Protein AF-A0A3M1MZ09-F1 (afdb_monomer)

Structure (mmCIF, N/CA/C/O backbone):
data_AF-A0A3M1MZ09-F1
#
_entry.id   AF-A0A3M1MZ09-F1
#
loop_
_atom_site.group_PDB
_atom_site.id
_atom_site.type_symbol
_atom_site.label_atom_id
_atom_site.label_alt_id
_atom_site.label_comp_id
_atom_site.label_asym_id
_atom_site.label_entity_id
_atom_site.label_seq_id
_atom_site.pdbx_PDB_ins_code
_atom_site.Cartn_x
_atom_site.Cartn_y
_atom_site.Cartn_z
_atom_site.occupancy
_atom_site.B_iso_or_equiv
_atom_site.auth_seq_id
_atom_site.auth_comp_id
_atom_site.auth_asym_id
_atom_site.auth_atom_id
_atom_site.pdbx_PDB_model_num
ATOM 1 N N . MET A 1 1 ? 4.067 -1.838 -39.495 1.00 50.62 1 MET A N 1
ATOM 2 C CA . MET A 1 1 ? 3.816 -1.322 -38.141 1.00 50.62 1 MET A CA 1
ATOM 3 C C . MET A 1 1 ? 2.982 -0.072 -38.296 1.00 50.62 1 MET A C 1
ATOM 5 O O . MET A 1 1 ? 3.406 0.835 -39.005 1.00 50.62 1 MET A O 1
ATOM 9 N N . TYR A 1 2 ? 1.781 -0.079 -37.740 1.00 40.94 2 TYR A N 1
ATOM 10 C CA . TYR A 1 2 ? 0.831 1.024 -37.808 1.00 40.94 2 TYR A CA 1
ATOM 11 C C . TYR A 1 2 ? 0.507 1.446 -36.375 1.00 40.94 2 TYR A C 1
ATOM 13 O O . TYR A 1 2 ? 0.280 0.572 -35.545 1.00 40.94 2 TYR A O 1
ATOM 21 N N . ILE A 1 3 ? 0.570 2.750 -36.105 1.00 52.97 3 ILE A N 1
ATOM 22 C CA . ILE A 1 3 ? 0.311 3.374 -34.802 1.00 52.97 3 ILE A CA 1
ATOM 23 C C . ILE A 1 3 ? -0.771 4.418 -35.047 1.00 52.97 3 ILE A C 1
ATOM 25 O O . ILE A 1 3 ? -0.551 5.295 -35.872 1.00 52.97 3 ILE A O 1
ATOM 29 N N . GLU A 1 4 ? -1.917 4.360 -34.379 1.00 48.53 4 GLU A N 1
ATOM 30 C CA . GLU A 1 4 ? -2.902 5.448 -34.440 1.00 48.53 4 GLU A CA 1
ATOM 31 C C . GLU A 1 4 ? -2.708 6.388 -33.247 1.00 48.53 4 GLU A C 1
ATOM 33 O O . GLU A 1 4 ? -2.593 5.951 -32.109 1.00 48.53 4 GLU A O 1
ATOM 38 N N . GLY A 1 5 ? -2.638 7.694 -33.510 1.00 46.75 5 GLY A N 1
ATOM 39 C CA . GLY A 1 5 ? -2.544 8.735 -32.489 1.00 46.75 5 GLY A CA 1
ATOM 40 C C . GLY A 1 5 ? -3.010 10.064 -33.074 1.00 46.75 5 GLY A C 1
ATOM 41 O O . GLY A 1 5 ? -2.579 10.462 -34.153 1.00 46.75 5 GLY A O 1
ATOM 42 N N . THR A 1 6 ? -3.918 10.752 -32.389 1.00 47.44 6 THR A N 1
ATOM 43 C CA . THR A 1 6 ? -4.816 11.776 -32.957 1.00 47.44 6 THR A CA 1
ATOM 44 C C . THR A 1 6 ? -4.179 13.124 -33.342 1.00 47.44 6 THR A C 1
ATOM 46 O O . THR A 1 6 ? -4.911 14.056 -33.664 1.00 47.44 6 THR A O 1
ATOM 49 N N . ALA A 1 7 ? -2.845 13.267 -33.377 1.00 54.00 7 ALA A N 1
ATOM 50 C CA . ALA A 1 7 ? -2.211 14.539 -33.769 1.00 54.00 7 ALA A CA 1
ATOM 51 C C . ALA A 1 7 ? -0.756 14.480 -34.288 1.00 54.00 7 ALA A C 1
ATOM 53 O O . ALA A 1 7 ? -0.255 15.506 -34.748 1.00 54.00 7 ALA A O 1
ATOM 54 N N . MET A 1 8 ? -0.051 13.339 -34.236 1.00 57.97 8 MET A N 1
ATOM 55 C CA . MET A 1 8 ? 1.367 13.257 -34.634 1.00 57.97 8 MET A CA 1
ATOM 56 C C . MET A 1 8 ? 1.618 12.182 -35.696 1.00 57.97 8 MET A C 1
ATOM 58 O O . MET A 1 8 ? 0.925 11.165 -35.715 1.00 57.97 8 MET A O 1
ATOM 62 N N . PRO A 1 9 ? 2.637 12.356 -36.561 1.00 72.00 9 PRO A N 1
ATOM 63 C CA . PRO A 1 9 ? 3.065 11.296 -37.457 1.00 72.00 9 PRO A CA 1
ATOM 64 C C . PRO A 1 9 ? 3.478 10.056 -36.660 1.00 72.00 9 PRO A C 1
ATOM 66 O O . PRO A 1 9 ? 4.283 10.128 -35.734 1.00 72.00 9 PRO A O 1
ATOM 69 N N . THR A 1 10 ? 2.961 8.906 -37.066 1.00 67.00 10 THR A N 1
ATOM 70 C CA . THR A 1 10 ? 3.151 7.596 -36.425 1.00 67.00 10 THR A CA 1
ATOM 71 C C . THR A 1 10 ? 4.629 7.229 -36.226 1.00 67.00 10 THR A C 1
ATOM 73 O O . THR A 1 10 ? 5.016 6.693 -35.189 1.00 67.00 10 THR A O 1
ATOM 76 N N . TRP A 1 11 ? 5.490 7.604 -37.178 1.00 72.31 11 TRP A N 1
ATOM 77 C CA . TRP A 1 11 ? 6.938 7.394 -37.111 1.00 72.31 11 TRP A CA 1
ATOM 78 C C . TRP A 1 11 ? 7.622 8.200 -35.996 1.00 72.31 11 TRP A C 1
ATOM 80 O O . TRP A 1 11 ? 8.622 7.744 -35.444 1.00 72.31 11 TRP A O 1
ATOM 90 N N . LEU A 1 12 ? 7.084 9.369 -35.635 1.00 76.81 12 LEU A N 1
ATOM 91 C CA . LEU A 1 12 ? 7.638 10.210 -34.575 1.00 76.81 12 LEU A CA 1
ATOM 92 C C . LEU A 1 12 ? 7.366 9.592 -33.201 1.00 76.81 12 LEU A C 1
ATOM 94 O O . LEU A 1 12 ? 8.261 9.568 -32.362 1.00 76.81 12 LEU A O 1
ATOM 98 N N . ILE A 1 13 ? 6.169 9.026 -33.002 1.00 79.19 13 ILE A N 1
ATOM 99 C CA . ILE A 1 13 ? 5.812 8.293 -31.779 1.00 79.19 13 ILE A CA 1
ATOM 100 C C . ILE A 1 13 ? 6.694 7.048 -31.646 1.00 79.19 13 ILE A C 1
ATOM 102 O O . ILE A 1 13 ? 7.324 6.860 -30.610 1.00 79.19 13 ILE A O 1
ATOM 106 N N . ALA A 1 14 ? 6.824 6.243 -32.708 1.00 82.44 14 ALA A N 1
ATOM 107 C CA . ALA A 1 14 ? 7.698 5.067 -32.698 1.00 82.44 14 ALA A CA 1
ATOM 108 C C . ALA A 1 14 ? 9.152 5.426 -32.346 1.00 82.44 14 ALA A C 1
ATOM 110 O O . ALA A 1 14 ? 9.782 4.753 -31.531 1.00 82.44 14 ALA A O 1
ATOM 111 N N . SER A 1 15 ? 9.670 6.513 -32.928 1.00 85.19 15 SER A N 1
ATOM 112 C CA . SER A 1 15 ? 11.025 6.995 -32.658 1.00 85.19 15 SER A CA 1
ATOM 113 C C . SER A 1 15 ? 11.184 7.531 -31.234 1.00 85.19 15 SER A C 1
ATOM 115 O O . SER A 1 15 ? 12.198 7.252 -30.600 1.00 85.19 15 SER A O 1
ATOM 117 N N . ALA A 1 16 ? 10.210 8.286 -30.719 1.00 84.50 16 ALA A N 1
ATOM 118 C CA . ALA A 1 16 ? 10.248 8.830 -29.361 1.00 84.50 16 ALA A CA 1
ATOM 119 C C . ALA A 1 16 ? 10.210 7.719 -28.303 1.00 84.50 16 ALA A C 1
ATOM 121 O O . ALA A 1 16 ? 10.927 7.784 -27.305 1.00 84.50 16 ALA A O 1
ATOM 122 N N . LEU A 1 17 ? 9.433 6.668 -28.566 1.00 87.06 17 LEU A N 1
ATOM 123 C CA . LEU A 1 17 ? 9.362 5.461 -27.746 1.00 87.06 17 LEU A CA 1
ATOM 124 C C . LEU A 1 17 ? 10.570 4.529 -27.925 1.00 87.06 17 LEU A C 1
ATOM 126 O O . LEU A 1 17 ? 10.696 3.561 -27.180 1.00 87.06 17 LEU A O 1
ATOM 130 N N . GLY A 1 18 ? 11.434 4.787 -28.916 1.00 88.06 18 GLY A N 1
ATOM 131 C CA . GLY A 1 18 ? 12.509 3.880 -29.325 1.00 88.06 18 GLY A CA 1
ATOM 132 C C . GLY A 1 18 ? 12.012 2.459 -29.565 1.00 88.06 18 GLY A C 1
ATOM 133 O O . GLY A 1 18 ? 12.658 1.499 -29.151 1.00 88.06 18 GLY A O 1
ATOM 134 N N . MET A 1 19 ? 10.832 2.336 -30.175 1.00 90.31 19 MET A N 1
ATOM 135 C CA . MET A 1 19 ? 10.165 1.055 -30.331 1.00 90.31 19 MET A CA 1
ATOM 136 C C . MET A 1 19 ? 10.904 0.187 -31.356 1.00 90.31 19 MET A C 1
ATOM 138 O O . MET A 1 19 ? 11.138 0.616 -32.489 1.00 90.31 19 MET A O 1
ATOM 142 N N . GLN A 1 20 ? 11.245 -1.043 -30.977 1.00 90.88 20 GLN A N 1
ATOM 143 C CA . GLN A 1 20 ? 11.855 -2.038 -31.859 1.00 90.88 20 GLN A CA 1
ATOM 144 C C . GLN A 1 20 ? 10.934 -3.247 -31.982 1.00 90.88 20 GLN A C 1
ATOM 146 O O . GLN A 1 20 ? 10.254 -3.613 -31.029 1.00 90.88 20 GLN A O 1
ATOM 151 N N . VAL A 1 21 ? 10.891 -3.867 -33.162 1.00 89.75 21 VAL A N 1
ATOM 152 C CA . VAL A 1 21 ? 10.056 -5.051 -33.402 1.00 89.75 21 VAL A CA 1
ATOM 153 C C . VAL A 1 21 ? 10.882 -6.156 -34.038 1.00 89.75 21 VAL A C 1
ATOM 155 O O . VAL A 1 21 ? 11.503 -5.948 -35.081 1.00 89.75 21 VAL A O 1
ATOM 158 N N . GLN A 1 22 ? 10.867 -7.332 -33.411 1.00 89.94 22 GLN A N 1
ATOM 159 C CA . GLN A 1 22 ? 11.559 -8.535 -33.861 1.00 89.94 22 GLN A CA 1
ATOM 160 C C . GLN A 1 22 ? 10.617 -9.742 -33.761 1.00 89.94 22 GLN A C 1
ATOM 162 O O . GLN A 1 22 ? 10.398 -10.301 -32.689 1.00 89.94 22 GLN A O 1
ATOM 167 N N . GLY A 1 23 ? 10.047 -10.166 -34.892 1.00 90.62 23 GLY A N 1
ATOM 168 C CA . GLY A 1 23 ? 8.988 -11.179 -34.875 1.00 90.62 23 GLY A CA 1
ATOM 169 C C . GLY A 1 23 ? 7.773 -10.662 -34.102 1.00 90.62 23 GLY A C 1
ATOM 170 O O . GLY A 1 23 ? 7.334 -9.545 -34.343 1.00 90.62 23 GLY A O 1
ATOM 171 N N . THR A 1 24 ? 7.235 -11.444 -33.167 1.00 90.06 24 THR A N 1
ATOM 172 C CA . THR A 1 24 ? 6.129 -11.002 -32.298 1.00 90.06 24 THR A CA 1
ATOM 173 C C . THR A 1 24 ? 6.589 -10.153 -31.109 1.00 90.06 24 THR A C 1
ATOM 175 O O . THR A 1 24 ? 5.744 -9.639 -30.381 1.00 90.06 24 THR A O 1
ATOM 178 N N . GLN A 1 25 ? 7.898 -9.976 -30.899 1.00 90.12 25 GLN A N 1
ATOM 179 C CA . GLN A 1 25 ? 8.422 -9.166 -29.803 1.00 90.12 25 GLN A CA 1
ATOM 180 C C . GLN A 1 25 ? 8.449 -7.683 -30.175 1.00 90.12 25 GLN A C 1
ATOM 182 O O . GLN A 1 25 ? 8.976 -7.307 -31.223 1.00 90.12 25 GLN A O 1
ATOM 187 N N . VAL A 1 26 ? 7.916 -6.845 -29.288 1.00 89.94 26 VAL A N 1
ATOM 188 C CA . VAL A 1 26 ? 7.948 -5.385 -29.369 1.00 89.94 26 VAL A CA 1
ATOM 189 C C . VAL A 1 26 ? 8.652 -4.861 -28.124 1.00 89.94 26 VAL A C 1
ATOM 191 O O . VAL A 1 26 ? 8.165 -5.071 -27.012 1.00 89.94 26 VAL A O 1
ATOM 194 N N . SER A 1 27 ? 9.786 -4.183 -28.297 1.00 88.44 27 SER A N 1
ATOM 195 C CA . SER A 1 27 ? 10.500 -3.539 -27.196 1.00 88.44 27 SER A CA 1
ATOM 196 C C . SER A 1 27 ? 10.377 -2.022 -27.224 1.00 88.44 27 SER A C 1
ATOM 198 O O . SER A 1 27 ? 10.284 -1.425 -28.295 1.00 88.44 27 SER A O 1
ATOM 200 N N . PHE A 1 28 ? 10.383 -1.400 -26.045 1.00 87.44 28 PHE A N 1
ATOM 201 C CA . PHE A 1 28 ? 10.330 0.052 -25.866 1.00 87.44 28 PHE A CA 1
ATOM 202 C C . PHE A 1 28 ? 11.622 0.538 -25.208 1.00 87.44 28 PHE A C 1
ATOM 204 O O . PHE A 1 28 ? 12.066 -0.018 -24.204 1.00 87.44 28 PHE A O 1
ATOM 211 N N . HIS A 1 29 ? 12.223 1.577 -25.786 1.00 86.12 29 HIS A N 1
ATOM 212 C CA . HIS A 1 29 ? 13.449 2.214 -25.306 1.00 86.12 29 HIS A CA 1
ATOM 213 C C . HIS A 1 29 ? 13.342 3.735 -25.483 1.00 86.12 29 HIS A C 1
ATOM 215 O O . HIS A 1 29 ? 13.959 4.285 -26.402 1.00 86.12 29 HIS A O 1
ATOM 221 N N . PRO A 1 30 ? 12.554 4.437 -24.654 1.00 83.50 30 PRO A N 1
ATOM 222 C CA . PRO A 1 30 ? 12.282 5.856 -24.832 1.00 83.50 30 PRO A CA 1
ATOM 223 C C . PRO A 1 30 ? 13.539 6.691 -25.035 1.00 83.50 30 PRO A C 1
ATOM 225 O O . PRO A 1 30 ? 14.448 6.710 -24.205 1.00 83.50 30 PRO A O 1
ATOM 228 N N . GLN A 1 31 ? 13.554 7.430 -26.139 1.00 84.62 31 GLN A N 1
ATOM 229 C CA . GLN A 1 31 ? 14.642 8.339 -26.499 1.00 84.62 31 GLN A CA 1
ATOM 230 C C . GLN A 1 31 ? 14.410 9.757 -25.957 1.00 84.62 31 GLN A C 1
ATOM 232 O O . GLN A 1 31 ? 15.270 10.625 -26.085 1.00 84.62 31 GLN A O 1
ATOM 237 N N . VAL A 1 32 ? 13.245 9.999 -25.352 1.00 82.25 32 VAL A N 1
ATOM 238 C CA . VAL A 1 32 ? 12.859 11.283 -24.759 1.00 82.25 32 VAL A CA 1
ATOM 239 C C . VAL A 1 32 ? 12.908 11.202 -23.237 1.00 82.25 32 VAL A C 1
ATOM 241 O O . VAL A 1 32 ? 12.454 10.221 -22.647 1.00 82.25 32 VAL A O 1
ATOM 244 N N . SER A 1 33 ? 13.479 12.221 -22.597 1.00 80.12 33 SER A N 1
ATOM 245 C CA . SER A 1 33 ? 13.495 12.364 -21.140 1.00 80.12 33 SER A CA 1
ATOM 246 C C . SER A 1 33 ? 12.214 13.027 -20.626 1.00 80.12 33 SER A C 1
ATOM 248 O O . SER A 1 33 ? 11.472 13.654 -21.380 1.00 80.12 33 SER A O 1
ATOM 250 N N . GLY A 1 34 ? 11.983 12.911 -19.318 1.00 80.88 34 GLY A N 1
ATOM 251 C CA . GLY A 1 34 ? 10.833 13.511 -18.649 1.00 80.88 34 GLY A CA 1
ATOM 252 C C . GLY A 1 34 ? 9.572 12.652 -18.705 1.00 80.88 34 GLY A C 1
ATOM 253 O O . GLY A 1 34 ? 9.560 11.554 -19.266 1.00 80.88 34 GLY A O 1
ATOM 254 N N . ALA A 1 35 ? 8.521 13.173 -18.073 1.00 82.62 35 ALA A N 1
ATOM 255 C CA . ALA A 1 35 ? 7.239 12.497 -17.994 1.00 82.62 35 ALA A CA 1
ATOM 256 C C . ALA A 1 35 ? 6.469 12.623 -19.311 1.00 82.62 35 ALA A C 1
ATOM 258 O O . ALA A 1 35 ? 6.375 13.715 -19.876 1.00 82.62 35 ALA A O 1
ATOM 259 N N . PHE A 1 36 ? 5.875 11.529 -19.775 1.00 85.12 36 PHE A N 1
ATOM 260 C CA . PHE A 1 36 ? 4.943 11.553 -20.896 1.00 85.12 36 PHE A CA 1
ATOM 261 C C . PHE A 1 36 ? 3.970 10.378 -20.833 1.00 85.12 36 PHE A C 1
ATOM 263 O O . PHE A 1 36 ? 4.169 9.399 -20.120 1.00 85.12 36 PHE A O 1
ATOM 270 N N . THR A 1 37 ? 2.881 10.481 -21.582 1.00 86.00 37 THR A N 1
ATOM 271 C CA . THR A 1 37 ? 1.844 9.454 -21.651 1.00 86.00 37 THR A CA 1
ATOM 272 C C . THR A 1 37 ? 1.386 9.312 -23.092 1.00 86.00 37 THR A C 1
ATOM 274 O O . THR A 1 37 ? 1.119 10.305 -23.768 1.00 86.00 37 THR A O 1
ATOM 277 N N . VAL A 1 38 ? 1.315 8.071 -23.557 1.00 88.06 38 VAL A N 1
ATOM 278 C CA . VAL A 1 38 ? 0.757 7.672 -24.843 1.00 88.06 38 VAL A CA 1
ATOM 279 C C . VAL A 1 38 ? -0.413 6.749 -24.539 1.00 88.06 38 VAL A C 1
ATOM 281 O O . VAL A 1 38 ? -0.209 5.602 -24.157 1.00 88.06 38 VAL A O 1
ATOM 284 N N . ASN A 1 39 ? -1.629 7.269 -24.676 1.00 88.19 39 ASN A N 1
ATOM 285 C CA . ASN A 1 39 ? -2.843 6.492 -24.443 1.00 88.19 39 ASN A CA 1
ATOM 286 C C . ASN A 1 39 ? -3.337 5.855 -25.741 1.00 88.19 39 ASN A C 1
ATOM 288 O O . ASN A 1 39 ? -3.236 6.473 -26.804 1.00 88.19 39 ASN A O 1
ATOM 292 N N . ASN A 1 40 ? -3.941 4.675 -25.626 1.00 89.00 40 ASN A N 1
ATOM 293 C CA . ASN A 1 40 ? -4.532 3.908 -26.717 1.00 89.00 40 ASN A CA 1
ATOM 294 C C . ASN A 1 40 ? -3.548 3.696 -27.879 1.00 89.00 40 ASN A C 1
ATOM 296 O O . ASN A 1 40 ? -3.892 3.852 -29.049 1.00 89.00 40 ASN A O 1
ATOM 300 N N . LEU A 1 41 ? -2.299 3.360 -27.558 1.00 89.56 41 LEU A N 1
ATOM 301 C CA . LEU A 1 41 ? -1.292 2.985 -28.536 1.00 89.56 41 LEU A CA 1
ATOM 302 C C . LEU A 1 41 ? -1.666 1.631 -29.148 1.00 89.56 41 LEU A C 1
ATOM 304 O O . LEU A 1 41 ? -1.490 0.582 -28.528 1.00 89.56 41 LEU A O 1
ATOM 308 N N . TYR A 1 42 ? -2.164 1.666 -30.383 1.00 91.25 42 TYR A N 1
ATOM 309 C CA . TYR A 1 42 ? -2.359 0.470 -31.193 1.00 91.25 42 TYR A CA 1
ATOM 310 C C . TYR A 1 42 ? -1.051 0.048 -31.861 1.00 91.25 42 TYR A C 1
ATOM 312 O O . TYR A 1 42 ? -0.375 0.858 -32.499 1.00 91.25 42 TYR A O 1
ATOM 320 N N . ILE A 1 43 ? -0.707 -1.230 -31.747 1.00 90.06 43 ILE A N 1
ATOM 321 C CA . ILE A 1 43 ? 0.478 -1.828 -32.363 1.00 90.06 43 ILE A CA 1
ATOM 322 C C . ILE A 1 43 ? 0.014 -3.043 -33.144 1.00 90.06 43 ILE A C 1
ATOM 324 O O . ILE A 1 43 ? -0.677 -3.889 -32.594 1.00 90.06 43 ILE A O 1
ATOM 328 N N . SER A 1 44 ? 0.408 -3.158 -34.413 1.00 92.50 44 SER A N 1
ATOM 329 C CA . SER A 1 44 ? 0.137 -4.344 -35.234 1.00 92.50 44 SER A CA 1
ATOM 330 C C . SER A 1 44 ? 1.375 -4.816 -35.994 1.00 92.50 44 SER A C 1
ATOM 332 O O . SER A 1 44 ? 2.113 -4.023 -36.604 1.00 92.50 44 SER A O 1
ATOM 334 N N . HIS A 1 45 ? 1.604 -6.130 -35.962 1.00 91.00 45 HIS A N 1
ATOM 335 C CA . HIS A 1 45 ? 2.697 -6.791 -36.664 1.00 91.00 45 HIS A CA 1
ATOM 336 C C . HIS A 1 45 ? 2.367 -8.262 -36.959 1.00 91.00 45 HIS A C 1
ATOM 338 O O . HIS A 1 45 ? 1.964 -9.001 -36.073 1.00 91.00 45 HIS A O 1
ATOM 344 N N . ASN A 1 46 ? 2.565 -8.697 -38.210 1.00 90.81 46 ASN A N 1
ATOM 345 C CA . ASN A 1 46 ? 2.342 -10.079 -38.669 1.00 90.81 46 ASN A CA 1
ATOM 346 C C . ASN A 1 46 ? 0.960 -10.678 -38.340 1.00 90.81 46 ASN A C 1
ATOM 348 O O . ASN A 1 46 ? 0.849 -11.877 -38.121 1.00 90.81 46 ASN A O 1
ATOM 352 N N . GLY A 1 47 ? -0.094 -9.858 -38.341 1.00 91.00 47 GLY A N 1
ATOM 353 C CA . GLY A 1 47 ? -1.457 -10.303 -38.022 1.00 91.00 47 GLY A CA 1
ATOM 354 C C . GLY A 1 47 ? -1.785 -10.314 -36.527 1.00 91.00 47 GLY A C 1
ATOM 355 O O . GLY A 1 47 ? -2.956 -10.440 -36.193 1.00 91.00 47 GLY A O 1
ATOM 356 N N . GLU A 1 48 ? -0.790 -10.099 -35.665 1.00 94.94 48 GLU A N 1
ATOM 357 C CA . GLU A 1 48 ? -0.963 -9.868 -34.231 1.00 94.94 48 GLU A CA 1
ATOM 358 C C . GLU A 1 48 ? -1.089 -8.369 -33.937 1.00 94.94 48 GLU A C 1
ATOM 360 O O . GLU A 1 48 ? -0.581 -7.518 -34.685 1.00 94.94 48 GLU A O 1
ATOM 365 N N . HIS A 1 49 ? -1.730 -8.034 -32.822 1.00 93.38 49 HIS A N 1
ATOM 366 C CA . HIS A 1 49 ? -1.954 -6.665 -32.384 1.00 93.38 49 HIS A CA 1
ATOM 367 C C . HIS A 1 49 ? -2.028 -6.509 -30.866 1.00 93.38 49 HIS A C 1
ATOM 369 O O . HIS A 1 49 ? -2.270 -7.463 -30.134 1.00 93.38 49 HIS A O 1
ATOM 375 N N . ALA A 1 50 ? -1.839 -5.280 -30.392 1.00 92.44 50 ALA A N 1
ATOM 376 C CA . ALA A 1 50 ? -2.088 -4.899 -29.009 1.00 92.44 50 ALA A CA 1
ATOM 377 C C . ALA A 1 50 ? -2.588 -3.453 -28.909 1.00 92.44 50 ALA A C 1
ATOM 379 O O . ALA A 1 50 ? -2.180 -2.600 -29.699 1.00 92.44 50 ALA A O 1
ATOM 380 N N . TRP A 1 51 ? -3.437 -3.195 -27.916 1.00 93.06 51 TRP A N 1
ATOM 381 C CA . TRP A 1 51 ? -3.817 -1.864 -27.448 1.00 93.06 51 TRP A CA 1
ATOM 382 C C . TRP A 1 51 ? -3.209 -1.647 -26.073 1.00 93.06 51 TRP A C 1
ATOM 384 O O . TRP A 1 51 ? -3.496 -2.416 -25.151 1.00 93.06 51 TRP A O 1
ATOM 394 N N . ILE A 1 52 ? -2.379 -0.615 -25.938 1.00 89.50 52 ILE A N 1
ATOM 395 C CA . ILE A 1 52 ? -1.734 -0.294 -24.665 1.00 89.50 52 ILE A CA 1
ATOM 396 C C . ILE A 1 52 ? -1.818 1.184 -24.319 1.00 89.50 52 ILE A C 1
ATOM 398 O O . ILE A 1 52 ? -1.812 2.033 -25.207 1.00 89.50 52 ILE A O 1
ATOM 402 N N . ASP A 1 53 ? -1.781 1.492 -23.030 1.00 88.19 53 ASP A N 1
ATOM 403 C CA . ASP A 1 53 ? -1.285 2.781 -22.565 1.00 88.19 53 ASP A CA 1
ATOM 404 C C . ASP A 1 53 ? 0.173 2.618 -22.154 1.00 88.19 53 ASP A C 1
ATOM 406 O O . ASP A 1 53 ? 0.534 1.706 -21.406 1.00 88.19 53 ASP A O 1
ATOM 410 N N . TYR A 1 54 ? 1.013 3.514 -22.656 1.00 86.44 54 TYR A N 1
ATOM 411 C CA . TYR A 1 54 ? 2.413 3.601 -22.286 1.00 86.44 54 TYR A CA 1
ATOM 412 C C . TYR A 1 54 ? 2.665 4.913 -21.561 1.00 86.44 54 TYR A C 1
ATOM 414 O O . TYR A 1 54 ? 2.386 5.986 -22.104 1.00 86.44 54 TYR A O 1
ATOM 422 N N . ARG A 1 55 ? 3.225 4.861 -20.354 1.00 83.88 55 ARG A N 1
ATOM 423 C CA . ARG A 1 55 ? 3.563 6.077 -19.608 1.00 83.88 55 ARG A CA 1
ATOM 424 C C . ARG A 1 55 ? 5.000 6.034 -19.137 1.00 83.88 55 ARG A C 1
ATOM 426 O O . ARG A 1 55 ? 5.546 4.976 -18.844 1.00 83.88 55 ARG A O 1
ATOM 433 N N . ARG A 1 56 ? 5.597 7.219 -19.062 1.00 82.50 56 ARG A N 1
ATOM 434 C CA . ARG A 1 56 ? 6.861 7.462 -18.387 1.00 82.50 56 ARG A CA 1
ATOM 435 C C . ARG A 1 56 ? 6.647 8.524 -17.320 1.00 82.50 56 ARG A C 1
ATOM 437 O O . ARG A 1 56 ? 6.120 9.588 -17.639 1.00 82.50 56 ARG A O 1
ATOM 444 N N . SER A 1 57 ? 7.050 8.270 -16.080 1.00 79.06 57 SER A N 1
ATOM 445 C CA . SER A 1 57 ? 7.013 9.282 -15.017 1.00 79.06 57 SER A CA 1
ATOM 446 C C . SER A 1 57 ? 8.196 10.255 -15.115 1.00 79.06 57 SER A C 1
ATOM 448 O O . SER A 1 57 ? 9.133 10.059 -15.895 1.00 79.06 57 SER A O 1
ATOM 450 N N . ALA A 1 58 ? 8.193 11.313 -14.298 1.00 74.31 58 ALA A N 1
AT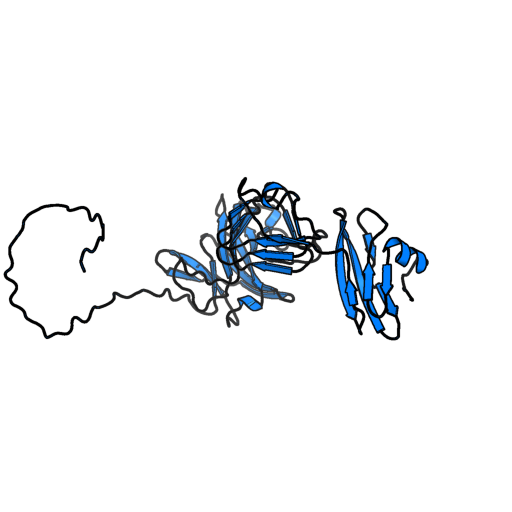OM 451 C CA . ALA A 1 58 ? 9.309 12.261 -14.236 1.00 74.31 58 ALA A CA 1
ATOM 452 C C . ALA A 1 58 ? 10.608 11.601 -13.734 1.00 74.31 58 ALA A C 1
ATOM 454 O O . ALA A 1 58 ? 11.704 12.025 -14.095 1.00 74.31 58 ALA A O 1
ATOM 455 N N . GLN A 1 59 ? 10.471 10.536 -12.945 1.00 74.06 59 GLN A N 1
ATOM 456 C CA . GLN A 1 59 ? 11.543 9.703 -12.408 1.00 74.06 59 GLN A CA 1
ATOM 457 C C . GLN A 1 59 ? 12.035 8.662 -13.427 1.00 74.06 59 GLN A C 1
ATOM 459 O O . GLN A 1 59 ? 12.971 7.918 -13.151 1.00 74.06 59 GLN A O 1
ATOM 464 N N . GLY A 1 60 ? 11.436 8.624 -14.621 1.00 78.06 60 GLY A N 1
ATOM 465 C CA . GLY A 1 60 ? 11.820 7.723 -15.698 1.00 78.06 60 GLY A CA 1
ATOM 466 C C . GLY A 1 60 ? 11.187 6.336 -15.619 1.00 78.06 60 GLY A C 1
ATOM 467 O O . GLY A 1 60 ? 11.620 5.470 -16.375 1.00 78.06 60 GLY A O 1
ATOM 468 N N . CYS A 1 61 ? 10.185 6.151 -14.756 1.00 79.00 61 CYS A N 1
ATOM 469 C CA . CYS A 1 61 ? 9.464 4.897 -14.553 1.00 79.00 61 CYS A CA 1
ATOM 470 C C . CYS A 1 61 ? 8.548 4.607 -15.724 1.00 79.00 61 CYS A C 1
ATOM 472 O O . CYS A 1 61 ? 7.756 5.474 -16.082 1.00 79.00 61 CYS A O 1
ATOM 474 N N . GLU A 1 62 ? 8.654 3.418 -16.303 1.00 82.00 62 GLU A N 1
ATOM 475 C CA . GLU A 1 62 ? 7.890 3.030 -17.485 1.00 82.00 62 GLU A CA 1
ATOM 476 C C . GLU A 1 62 ? 6.737 2.110 -17.078 1.00 82.00 62 GLU A C 1
ATOM 478 O O . GLU A 1 62 ? 6.961 1.067 -16.466 1.00 82.00 62 GLU A O 1
ATOM 483 N N . THR A 1 63 ? 5.503 2.468 -17.430 1.00 78.31 63 THR A N 1
ATOM 484 C CA . THR A 1 63 ? 4.319 1.641 -17.167 1.00 78.31 63 THR A CA 1
ATOM 485 C C . THR A 1 63 ? 3.615 1.236 -18.452 1.00 78.31 63 THR A C 1
ATOM 487 O O . THR A 1 63 ? 3.549 1.995 -19.422 1.00 78.31 63 THR A O 1
ATOM 490 N N . PHE A 1 64 ? 3.087 0.009 -18.422 1.00 79.81 64 PHE A N 1
ATOM 491 C CA . PHE A 1 64 ? 2.270 -0.591 -19.470 1.00 79.81 64 PHE A CA 1
ATOM 492 C C . PHE A 1 64 ? 0.934 -0.965 -18.877 1.00 79.81 64 PHE A C 1
ATOM 494 O O . PHE A 1 64 ? 0.862 -1.792 -17.966 1.00 79.81 64 PHE A O 1
ATOM 501 N N . GLU A 1 65 ? -0.118 -0.415 -19.449 1.00 84.12 65 GLU A N 1
ATOM 502 C CA . GLU A 1 65 ? -1.456 -0.944 -19.268 1.00 84.12 65 GLU A CA 1
ATOM 503 C C . GLU A 1 65 ? -1.849 -1.625 -20.573 1.00 84.12 65 GLU A C 1
ATOM 505 O O . GLU A 1 65 ? -1.914 -0.976 -21.613 1.00 84.12 65 GLU A O 1
ATOM 510 N N . ILE A 1 66 ? -2.023 -2.948 -20.548 1.00 87.56 66 ILE A N 1
ATOM 511 C CA . ILE A 1 66 ? -2.423 -3.715 -21.729 1.00 87.56 66 ILE A CA 1
ATOM 512 C C . ILE A 1 66 ? -3.938 -3.869 -21.695 1.00 87.56 66 ILE A C 1
ATOM 514 O O . ILE A 1 66 ? -4.465 -4.606 -20.863 1.00 87.56 66 ILE A O 1
ATOM 518 N N . HIS A 1 67 ? -4.617 -3.204 -22.625 1.00 88.69 67 HIS A N 1
ATOM 519 C CA . HIS A 1 67 ? -6.070 -3.285 -22.789 1.00 88.69 67 HIS A CA 1
ATOM 520 C C . HIS A 1 67 ? -6.470 -4.516 -23.601 1.00 88.69 67 HIS A C 1
ATOM 522 O O . HIS A 1 67 ? -7.442 -5.199 -23.289 1.00 88.69 67 HIS A O 1
ATOM 528 N N . GLU A 1 68 ? -5.689 -4.823 -24.635 1.00 92.25 68 GLU A N 1
ATOM 529 C CA . GLU A 1 68 ? -5.893 -5.973 -25.511 1.00 92.25 68 GLU A CA 1
ATOM 530 C C . GLU A 1 68 ? -4.549 -6.425 -26.082 1.00 92.25 68 GLU A C 1
ATOM 532 O O . GLU A 1 68 ? -3.693 -5.597 -26.393 1.00 92.25 68 GLU A O 1
ATOM 537 N N . ASN A 1 69 ? -4.355 -7.733 -26.247 1.00 91.81 69 ASN A N 1
ATOM 538 C CA . ASN A 1 69 ? -3.182 -8.285 -26.914 1.00 91.81 69 ASN A CA 1
ATOM 539 C C . ASN A 1 69 ? -3.522 -9.638 -27.552 1.00 91.81 69 ASN A C 1
ATOM 541 O O . ASN A 1 69 ? -3.904 -10.568 -26.842 1.00 91.81 69 ASN A O 1
ATOM 545 N N . SER A 1 70 ? -3.388 -9.746 -28.875 1.00 94.31 70 SER A N 1
ATOM 546 C CA . SER A 1 70 ? -3.700 -10.962 -29.636 1.00 94.31 70 SER A CA 1
ATOM 547 C C . SER A 1 70 ? -2.507 -11.897 -29.846 1.00 94.31 70 SER A C 1
ATOM 549 O O . SER A 1 70 ? -2.723 -13.038 -30.235 1.00 94.31 70 SER A O 1
ATOM 551 N N . GLY A 1 71 ? -1.286 -11.494 -29.472 1.00 90.94 71 GLY A N 1
ATOM 552 C CA . GLY A 1 71 ? -0.105 -12.357 -29.615 1.00 90.94 71 GLY A CA 1
ATOM 553 C C . GLY A 1 71 ? 1.251 -11.647 -29.610 1.00 90.94 71 GLY A C 1
ATOM 554 O O . GLY A 1 71 ? 2.284 -12.294 -29.800 1.00 90.94 71 GLY A O 1
ATOM 555 N N . LEU A 1 72 ? 1.286 -10.331 -29.381 1.00 91.44 72 LEU A N 1
ATOM 556 C CA . LEU A 1 72 ? 2.530 -9.574 -29.262 1.00 91.44 72 LEU A CA 1
ATOM 557 C C . LEU A 1 72 ? 3.186 -9.805 -27.894 1.00 91.44 72 LEU A C 1
ATOM 559 O O . LEU A 1 72 ? 2.531 -9.831 -26.855 1.00 91.44 72 LEU A O 1
ATOM 563 N N . GLN A 1 73 ? 4.508 -9.925 -27.866 1.00 89.19 73 GLN A N 1
ATOM 564 C CA . GLN A 1 73 ? 5.289 -9.929 -26.632 1.00 89.19 73 GLN A CA 1
ATOM 565 C C . GLN A 1 73 ? 5.823 -8.520 -26.391 1.00 89.19 73 GLN A C 1
ATOM 567 O O . GLN A 1 73 ? 6.793 -8.105 -27.020 1.00 89.19 73 GLN A O 1
ATOM 572 N N . LEU A 1 74 ? 5.163 -7.773 -25.510 1.00 85.94 74 LEU A N 1
ATOM 573 C CA . LEU A 1 74 ? 5.531 -6.396 -25.191 1.00 85.94 74 LEU A CA 1
ATOM 574 C C . LEU A 1 74 ? 6.544 -6.382 -24.042 1.00 85.94 74 LEU A C 1
ATOM 576 O O . LEU A 1 74 ? 6.282 -6.941 -22.979 1.00 85.94 74 LEU A O 1
ATOM 580 N N . THR A 1 75 ? 7.694 -5.744 -24.249 1.00 79.38 75 THR A N 1
ATOM 581 C CA . THR A 1 75 ? 8.759 -5.627 -23.241 1.00 79.38 75 THR A CA 1
ATOM 582 C C . THR A 1 75 ? 9.246 -4.183 -23.136 1.00 79.38 75 THR A C 1
ATOM 584 O O . THR A 1 75 ? 9.699 -3.623 -24.129 1.00 79.38 75 THR A O 1
ATOM 587 N N . SER A 1 76 ? 9.207 -3.569 -21.958 1.00 73.50 76 SER A N 1
ATOM 588 C CA . SER A 1 76 ? 9.985 -2.352 -21.671 1.00 73.50 76 SER A CA 1
ATOM 589 C C . SER A 1 76 ? 11.325 -2.665 -21.048 1.00 73.50 76 SER A C 1
ATOM 591 O O . SER A 1 76 ? 11.699 -3.834 -20.988 1.00 73.50 76 SER A O 1
ATOM 593 N N . ALA A 1 77 ? 12.045 -1.609 -20.651 1.00 64.44 77 ALA A N 1
ATOM 594 C CA . ALA A 1 77 ? 13.281 -1.622 -19.887 1.00 64.44 77 ALA A CA 1
ATOM 595 C C . ALA A 1 77 ? 13.583 -2.948 -19.167 1.00 64.44 77 ALA A C 1
ATOM 597 O O . ALA A 1 77 ? 12.741 -3.538 -18.493 1.00 64.44 77 ALA A O 1
ATOM 598 N N . ASN A 1 78 ? 14.838 -3.391 -19.276 1.00 73.12 78 ASN A N 1
ATOM 599 C CA . ASN A 1 78 ? 15.323 -4.572 -18.571 1.00 73.12 78 ASN A CA 1
ATOM 600 C C . ASN A 1 78 ? 15.107 -4.407 -17.064 1.00 73.12 78 ASN A C 1
ATOM 602 O O . ASN A 1 78 ? 15.867 -3.696 -16.403 1.00 73.12 78 ASN A O 1
ATOM 606 N N . PHE A 1 79 ? 14.099 -5.090 -16.523 1.00 81.94 79 PHE A N 1
ATOM 607 C CA . PHE A 1 79 ? 13.887 -5.109 -15.087 1.00 81.94 79 PHE A CA 1
ATOM 608 C C . PHE A 1 79 ? 15.025 -5.864 -14.413 1.00 81.94 79 PHE A C 1
ATOM 610 O O . PHE A 1 79 ? 15.332 -7.007 -14.760 1.00 81.94 79 PHE A O 1
ATOM 617 N N . ILE A 1 80 ? 15.640 -5.228 -13.424 1.00 89.75 80 ILE A N 1
ATOM 618 C CA . ILE A 1 80 ? 16.661 -5.867 -12.600 1.00 89.75 80 ILE A CA 1
ATOM 619 C C . ILE A 1 80 ? 16.027 -6.359 -11.308 1.00 89.75 80 ILE A C 1
ATOM 621 O O . ILE A 1 80 ? 15.219 -5.668 -10.699 1.00 89.75 80 ILE A O 1
ATOM 625 N N . THR A 1 81 ? 16.394 -7.553 -10.858 1.00 94.25 81 THR A N 1
ATOM 626 C CA . THR A 1 81 ? 15.959 -8.045 -9.548 1.00 94.25 81 THR A CA 1
ATOM 627 C C . THR A 1 81 ? 17.015 -7.719 -8.505 1.00 94.25 81 THR A C 1
ATOM 629 O O . THR A 1 81 ? 18.188 -8.055 -8.678 1.00 94.25 81 THR A O 1
ATOM 632 N N . ARG A 1 82 ? 16.596 -7.093 -7.404 1.00 96.44 82 ARG A N 1
ATOM 633 C CA . ARG A 1 82 ? 17.431 -6.851 -6.227 1.00 96.44 82 ARG A CA 1
ATOM 634 C C . ARG A 1 82 ? 16.756 -7.414 -4.986 1.00 96.44 82 ARG A C 1
ATOM 636 O O . ARG A 1 82 ? 15.582 -7.174 -4.725 1.00 96.44 82 ARG A O 1
ATOM 643 N N . THR A 1 83 ? 17.534 -8.132 -4.193 1.00 97.69 83 THR A N 1
ATOM 644 C CA . THR A 1 83 ? 17.128 -8.560 -2.856 1.00 97.69 83 THR A CA 1
ATOM 645 C C . THR A 1 83 ? 17.854 -7.692 -1.849 1.00 97.69 83 THR A C 1
ATOM 647 O O . THR A 1 83 ? 19.048 -7.439 -2.019 1.00 97.69 83 THR A O 1
ATOM 650 N N . TRP A 1 84 ? 17.151 -7.247 -0.812 1.00 98.19 84 TRP A N 1
ATOM 651 C CA . TRP A 1 84 ? 17.782 -6.551 0.303 1.00 98.19 84 TRP A CA 1
ATOM 652 C C . TRP A 1 84 ? 18.889 -7.420 0.908 1.00 98.19 84 TRP A C 1
ATOM 654 O O . TRP A 1 84 ? 18.641 -8.559 1.310 1.00 98.19 84 TRP A O 1
ATOM 664 N N . GLN A 1 85 ? 20.108 -6.886 0.957 1.00 96.31 85 GLN A N 1
ATOM 665 C CA . GLN A 1 85 ? 21.276 -7.570 1.519 1.00 96.31 85 GLN A CA 1
ATOM 666 C C . GLN A 1 85 ? 21.540 -7.126 2.961 1.00 96.31 85 GLN A C 1
ATOM 668 O O . GLN A 1 85 ? 22.093 -7.889 3.753 1.00 96.31 85 GLN A O 1
ATOM 673 N N . GLY A 1 86 ? 21.128 -5.900 3.303 1.00 92.06 86 GLY A N 1
ATOM 674 C CA . GLY A 1 86 ? 21.443 -5.264 4.578 1.00 92.06 86 GLY A CA 1
ATOM 675 C C . GLY A 1 86 ? 22.950 -5.085 4.781 1.00 92.06 86 GLY A C 1
ATOM 676 O O . GLY A 1 86 ? 23.715 -4.928 3.831 1.00 92.06 86 GLY A O 1
ATOM 677 N N . GLY A 1 87 ? 23.379 -5.117 6.044 1.00 80.56 87 GLY A N 1
ATOM 678 C CA . GLY A 1 87 ? 24.788 -5.169 6.442 1.00 80.56 87 GLY A CA 1
ATOM 679 C C . GLY A 1 87 ? 25.366 -3.843 6.929 1.00 80.56 87 GLY A C 1
ATOM 680 O O . GLY A 1 87 ? 26.080 -3.845 7.927 1.00 80.56 87 GLY A O 1
ATOM 681 N N . THR A 1 88 ? 25.038 -2.716 6.287 1.00 84.88 88 THR A N 1
ATOM 682 C CA . THR A 1 88 ? 25.564 -1.401 6.713 1.00 84.88 88 THR A CA 1
ATOM 683 C C . THR A 1 88 ? 24.606 -0.692 7.668 1.00 84.88 88 THR A C 1
ATOM 685 O O . THR A 1 88 ? 25.032 -0.081 8.645 1.00 84.88 88 THR A O 1
ATOM 688 N N . SER A 1 89 ? 23.306 -0.784 7.397 1.00 94.56 89 SER A N 1
ATOM 689 C CA . SER A 1 89 ? 22.238 -0.172 8.191 1.00 94.56 89 SER A CA 1
ATOM 690 C C . SER A 1 89 ? 20.899 -0.871 7.911 1.00 94.56 89 SER A C 1
ATOM 692 O O . SER A 1 89 ? 20.816 -1.737 7.040 1.00 94.56 89 SER A O 1
ATOM 694 N N . GLY A 1 90 ? 19.849 -0.483 8.639 1.00 96.44 90 GLY A N 1
ATOM 695 C CA . GLY A 1 90 ? 18.456 -0.813 8.311 1.00 96.44 90 GLY A CA 1
ATOM 696 C C . GLY A 1 90 ? 17.814 0.157 7.311 1.00 96.44 90 GLY A C 1
ATOM 697 O O . GLY A 1 90 ? 16.618 0.083 7.087 1.00 96.44 90 GLY A O 1
ATOM 698 N N . ASP A 1 91 ? 18.568 1.093 6.731 1.00 97.88 91 ASP A N 1
ATOM 699 C CA . ASP A 1 91 ? 18.007 2.162 5.899 1.00 97.88 91 ASP A CA 1
ATOM 700 C C . ASP A 1 91 ? 17.939 1.769 4.413 1.00 97.88 91 ASP A C 1
ATOM 702 O O . ASP A 1 91 ? 18.959 1.452 3.787 1.00 97.88 91 ASP A O 1
ATOM 706 N N . TRP A 1 92 ? 16.728 1.815 3.848 1.00 98.00 92 TRP A N 1
ATOM 707 C CA . TRP A 1 92 ? 16.430 1.551 2.440 1.00 98.00 92 TRP A CA 1
ATOM 708 C C . TRP A 1 92 ? 17.287 2.409 1.513 1.00 98.00 92 TRP A C 1
ATOM 710 O O . TRP A 1 92 ? 17.790 1.916 0.503 1.00 98.00 92 TRP A O 1
ATOM 720 N N . ASN A 1 93 ? 17.478 3.684 1.855 1.00 97.62 93 ASN A N 1
ATOM 721 C CA . ASN A 1 93 ? 18.111 4.673 0.986 1.00 97.62 93 ASN A CA 1
ATOM 722 C C . ASN A 1 93 ? 19.649 4.641 1.056 1.00 97.62 93 ASN A C 1
ATOM 724 O O . ASN A 1 93 ? 20.316 5.495 0.471 1.00 97.62 93 ASN A O 1
ATOM 728 N N . THR A 1 94 ? 20.231 3.615 1.685 1.00 97.44 94 THR A N 1
ATOM 729 C CA . THR A 1 94 ? 21.674 3.349 1.686 1.00 97.44 94 THR A CA 1
ATOM 730 C C . THR A 1 94 ? 22.050 2.369 0.549 1.00 97.44 94 THR A C 1
ATOM 732 O O . THR A 1 94 ? 21.771 1.171 0.658 1.00 97.44 94 THR A O 1
ATOM 735 N N . PRO A 1 95 ? 22.752 2.803 -0.529 1.00 96.81 95 PRO A N 1
ATOM 736 C CA . PRO A 1 95 ? 23.051 1.952 -1.695 1.00 96.81 95 PRO A CA 1
ATOM 737 C C . PRO A 1 95 ? 23.821 0.665 -1.370 1.00 96.81 95 PRO A C 1
ATOM 739 O O . PRO A 1 95 ? 23.659 -0.350 -2.049 1.00 96.81 95 PRO A O 1
ATOM 742 N N . ALA A 1 96 ? 24.658 0.686 -0.329 1.00 96.81 96 ALA A N 1
ATOM 743 C CA . ALA A 1 96 ? 25.443 -0.471 0.099 1.00 96.81 96 ALA A CA 1
ATOM 744 C C . ALA A 1 96 ? 24.568 -1.660 0.540 1.00 96.81 96 ALA A C 1
ATOM 746 O O . ALA A 1 96 ? 24.958 -2.801 0.311 1.00 96.81 96 ALA A O 1
ATOM 747 N N . ASN A 1 97 ? 23.363 -1.411 1.067 1.00 97.25 97 ASN A N 1
ATOM 748 C CA . ASN A 1 97 ? 22.423 -2.467 1.464 1.00 97.25 97 ASN A CA 1
ATOM 749 C C . ASN A 1 97 ? 21.773 -3.187 0.258 1.00 97.25 97 ASN A C 1
ATOM 751 O O . ASN A 1 97 ? 21.074 -4.189 0.433 1.00 97.25 97 ASN A O 1
ATOM 755 N N . TRP A 1 98 ? 22.022 -2.698 -0.964 1.00 97.00 98 TRP A N 1
ATOM 756 C CA . TRP A 1 98 ? 21.478 -3.195 -2.235 1.00 97.00 98 TRP A CA 1
ATOM 757 C C . TRP A 1 98 ? 22.555 -3.643 -3.234 1.00 97.00 98 TRP A C 1
ATOM 759 O O . TRP A 1 98 ? 22.281 -3.777 -4.431 1.00 97.00 98 TRP A O 1
ATOM 769 N N . GLY A 1 99 ? 23.796 -3.831 -2.780 1.00 94.06 99 GLY A N 1
ATOM 770 C CA . GLY A 1 99 ? 24.918 -4.172 -3.658 1.00 94.06 99 GLY A CA 1
ATOM 771 C C . GLY A 1 99 ? 25.460 -2.984 -4.464 1.00 94.06 99 GLY A C 1
ATOM 772 O O . GLY A 1 99 ? 26.004 -3.178 -5.548 1.00 94.06 99 GLY A O 1
ATOM 773 N N . GLY A 1 100 ? 25.295 -1.754 -3.960 1.00 94.25 100 GLY A N 1
ATOM 774 C CA . GLY A 1 100 ? 25.955 -0.543 -4.466 1.00 94.25 100 GLY A CA 1
ATOM 775 C C . GLY A 1 100 ? 25.078 0.413 -5.279 1.00 94.25 100 GLY A C 1
ATOM 776 O O . GLY A 1 100 ? 25.525 1.508 -5.610 1.00 94.25 100 GLY A O 1
ATOM 777 N N . THR A 1 101 ? 23.831 0.054 -5.585 1.00 94.25 101 THR A N 1
ATOM 778 C CA . THR A 1 101 ? 22.890 0.926 -6.310 1.00 94.25 101 THR A CA 1
ATOM 779 C C . THR A 1 101 ? 21.503 0.771 -5.716 1.00 94.25 101 THR A C 1
ATOM 781 O O . THR A 1 101 ? 21.066 -0.356 -5.482 1.00 94.25 101 THR A O 1
ATOM 784 N N . LEU A 1 102 ? 20.824 1.893 -5.478 1.00 95.94 102 LEU A N 1
ATOM 785 C CA . LEU A 1 102 ? 19.459 1.884 -4.965 1.00 95.94 102 LEU A CA 1
ATOM 786 C C . LEU A 1 102 ? 18.495 1.267 -5.983 1.00 95.94 102 LEU A C 1
ATOM 788 O O . LEU A 1 102 ? 18.676 1.476 -7.184 1.00 95.94 102 LEU A O 1
ATOM 792 N N . PRO A 1 103 ? 17.476 0.528 -5.518 1.00 96.12 103 PRO A N 1
ATOM 793 C CA . PRO A 1 103 ? 16.322 0.212 -6.330 1.00 96.12 103 PRO A CA 1
ATOM 794 C C . PRO A 1 103 ? 15.652 1.484 -6.831 1.00 96.12 103 PRO A C 1
ATOM 796 O O . PRO A 1 103 ? 15.505 2.461 -6.095 1.00 96.12 103 PRO A O 1
ATOM 799 N N . ASP A 1 104 ? 15.233 1.424 -8.080 1.00 92.69 104 ASP A N 1
ATOM 800 C CA . ASP A 1 104 ? 14.379 2.400 -8.731 1.00 92.69 104 ASP A CA 1
ATOM 801 C C . ASP A 1 104 ? 13.140 1.693 -9.289 1.00 92.69 104 ASP A C 1
ATOM 803 O O . ASP A 1 104 ? 12.976 0.476 -9.170 1.00 92.69 104 ASP A O 1
ATOM 807 N N . CYS A 1 105 ? 12.273 2.441 -9.955 1.00 90.50 105 CYS A N 1
ATOM 808 C CA . CYS A 1 105 ? 11.057 1.912 -10.555 1.00 90.50 105 CYS A CA 1
ATOM 809 C C . CYS A 1 105 ? 11.253 0.916 -11.705 1.00 90.50 105 CYS A C 1
ATOM 811 O O . CYS A 1 105 ? 10.262 0.392 -12.188 1.00 90.50 105 CYS A O 1
ATOM 813 N N . ASN A 1 106 ? 12.489 0.598 -12.104 1.00 89.12 106 ASN A N 1
ATOM 814 C CA . ASN A 1 106 ? 12.799 -0.515 -13.007 1.00 89.12 106 ASN A CA 1
ATOM 815 C C . ASN A 1 106 ? 13.358 -1.733 -12.245 1.00 89.12 106 ASN A C 1
ATOM 817 O O . ASN A 1 106 ? 13.855 -2.692 -12.841 1.00 89.12 106 ASN A O 1
ATOM 821 N N . THR A 1 107 ? 13.304 -1.710 -10.914 1.00 94.06 107 THR A N 1
ATOM 822 C CA . THR A 1 107 ? 13.861 -2.745 -10.049 1.00 94.06 107 THR A CA 1
ATOM 823 C C . THR A 1 107 ? 12.757 -3.573 -9.392 1.00 94.06 107 THR A C 1
ATOM 825 O O . THR A 1 107 ? 11.901 -3.052 -8.679 1.00 94.06 107 THR A O 1
ATOM 828 N N . ASN A 1 108 ? 12.804 -4.892 -9.577 1.00 95.38 108 ASN A N 1
ATOM 829 C CA . ASN A 1 108 ? 12.016 -5.854 -8.812 1.00 95.38 108 ASN A CA 1
ATOM 830 C C . ASN A 1 108 ? 12.689 -6.077 -7.460 1.00 95.38 108 ASN A C 1
ATOM 832 O O . ASN A 1 108 ? 13.780 -6.648 -7.394 1.00 95.38 108 ASN A O 1
ATOM 836 N N . VAL A 1 109 ? 12.047 -5.643 -6.382 1.00 98.38 109 VAL A N 1
ATOM 837 C CA . VAL A 1 109 ? 12.591 -5.733 -5.033 1.00 98.38 109 VAL A CA 1
ATOM 838 C C . VAL A 1 109 ? 12.012 -6.913 -4.265 1.00 98.38 109 VAL A C 1
ATOM 840 O O . VAL A 1 109 ? 10.800 -7.107 -4.193 1.00 98.38 109 VAL A O 1
ATOM 843 N N . THR A 1 110 ? 12.898 -7.674 -3.624 1.00 98.56 110 THR A N 1
ATOM 844 C CA . THR A 1 110 ? 12.538 -8.647 -2.588 1.00 98.56 110 THR A CA 1
ATOM 845 C C . THR A 1 110 ? 13.129 -8.245 -1.243 1.00 98.56 110 THR A C 1
ATOM 847 O O . THR A 1 110 ? 14.344 -8.093 -1.106 1.00 98.56 110 THR A O 1
ATOM 850 N N . ILE A 1 111 ? 12.273 -8.136 -0.229 1.00 98.56 111 ILE A N 1
ATOM 851 C CA . ILE A 1 111 ? 12.674 -8.025 1.173 1.00 98.56 111 ILE A CA 1
ATOM 852 C C . ILE A 1 111 ? 12.608 -9.434 1.786 1.00 98.56 111 ILE A C 1
ATOM 854 O O . ILE A 1 111 ? 11.517 -10.016 1.843 1.00 98.56 111 ILE A O 1
ATOM 858 N N . PRO A 1 112 ? 13.742 -10.027 2.202 1.00 98.19 112 PRO A N 1
ATOM 859 C CA . PRO A 1 112 ? 13.777 -11.378 2.747 1.00 98.19 112 PRO A CA 1
ATOM 860 C C . PRO A 1 112 ? 13.255 -11.425 4.189 1.00 98.19 112 PRO A C 1
ATOM 862 O O . PRO A 1 112 ? 13.260 -10.424 4.904 1.00 98.19 112 PRO A O 1
ATOM 865 N N . SER A 1 113 ? 12.838 -12.616 4.626 1.00 97.50 113 SER A N 1
ATOM 866 C CA . SER A 1 113 ? 12.396 -12.877 6.003 1.00 97.50 113 SER A CA 1
ATOM 867 C C . SER A 1 113 ? 13.415 -12.379 7.031 1.00 97.50 113 SER A C 1
ATOM 869 O O . SER A 1 113 ? 14.616 -12.602 6.876 1.00 97.50 113 SER A O 1
ATOM 871 N N . GLY A 1 114 ? 12.932 -11.762 8.111 1.00 95.88 114 GLY A N 1
ATOM 872 C CA . GLY A 1 114 ? 13.762 -11.251 9.203 1.00 95.88 114 GLY A CA 1
ATOM 873 C C . GLY A 1 114 ? 14.496 -9.943 8.897 1.00 95.88 114 GLY A C 1
ATOM 874 O O . GLY A 1 114 ? 15.208 -9.440 9.763 1.00 95.88 114 GLY A O 1
ATOM 875 N N . ALA A 1 115 ? 14.346 -9.375 7.695 1.00 97.88 115 ALA A N 1
ATOM 876 C CA . ALA A 1 115 ? 14.827 -8.028 7.417 1.00 97.88 115 ALA A CA 1
ATOM 877 C C . ALA A 1 115 ? 13.930 -6.986 8.098 1.00 97.88 115 ALA A C 1
ATOM 879 O O . ALA A 1 115 ? 12.708 -7.103 8.068 1.00 97.88 115 ALA A O 1
ATOM 880 N N . HIS A 1 116 ? 14.554 -5.951 8.656 1.00 97.31 116 HIS A N 1
ATOM 881 C CA . HIS A 1 116 ? 13.886 -4.762 9.176 1.00 97.31 116 HIS A CA 1
ATOM 882 C C . HIS A 1 116 ? 14.453 -3.552 8.443 1.00 97.31 116 HIS A C 1
ATOM 884 O O . HIS A 1 116 ? 15.652 -3.282 8.547 1.00 97.31 116 HIS A O 1
ATOM 890 N N . ILE A 1 117 ? 13.606 -2.885 7.664 1.00 98.00 117 ILE A N 1
ATOM 891 C CA . ILE A 1 117 ? 14.006 -1.802 6.772 1.00 98.00 117 ILE A CA 1
ATOM 892 C C . ILE A 1 117 ? 13.180 -0.557 7.074 1.00 98.00 117 ILE A C 1
ATOM 894 O O . ILE A 1 117 ? 11.967 -0.655 7.217 1.00 98.00 117 ILE A O 1
ATOM 898 N N . THR A 1 118 ? 13.830 0.599 7.118 1.00 98.31 118 THR A N 1
ATOM 899 C CA . THR A 1 118 ? 13.210 1.924 7.234 1.00 98.31 118 THR A CA 1
ATOM 900 C C . THR A 1 118 ? 13.514 2.749 5.989 1.00 98.31 118 THR A C 1
ATOM 902 O O . THR A 1 118 ? 14.648 2.713 5.512 1.00 98.31 118 THR A O 1
ATOM 905 N N . LEU A 1 119 ? 12.559 3.525 5.483 1.00 98.38 119 LEU A N 1
ATOM 906 C CA . LEU A 1 119 ? 12.836 4.575 4.498 1.00 98.38 119 LEU A CA 1
ATOM 907 C C . LEU A 1 119 ? 13.303 5.848 5.210 1.00 98.38 119 LEU A C 1
ATOM 909 O O . LEU A 1 119 ? 12.750 6.231 6.238 1.00 98.38 119 LEU A O 1
ATOM 913 N N . SER A 1 120 ? 14.300 6.517 4.639 1.00 97.69 120 SER A N 1
ATOM 914 C CA . SER A 1 120 ? 14.752 7.857 5.044 1.00 97.69 120 SER A CA 1
ATOM 915 C C . SER A 1 120 ? 14.560 8.914 3.947 1.00 97.69 120 SER A C 1
ATOM 917 O O . SER A 1 120 ? 14.806 10.103 4.164 1.00 97.69 120 SER A O 1
ATOM 919 N N . ALA A 1 121 ? 14.115 8.489 2.763 1.00 97.50 121 ALA A N 1
ATOM 920 C CA . ALA A 1 121 ? 13.657 9.331 1.669 1.00 97.50 121 ALA A CA 1
ATOM 921 C C . ALA A 1 121 ? 12.670 8.554 0.786 1.00 97.50 121 ALA A C 1
ATOM 923 O O . ALA A 1 121 ? 12.624 7.320 0.831 1.00 97.50 121 ALA A O 1
ATOM 924 N N . ASP A 1 122 ? 11.925 9.281 -0.049 1.00 96.56 122 ASP A N 1
ATOM 925 C CA . ASP A 1 122 ? 10.994 8.687 -1.010 1.00 96.56 122 ASP A CA 1
ATOM 926 C C . ASP A 1 122 ? 11.688 7.664 -1.921 1.00 96.56 122 ASP A C 1
ATOM 928 O O . ASP A 1 122 ? 12.859 7.813 -2.291 1.00 96.56 122 ASP A O 1
ATOM 932 N N . ALA A 1 123 ? 10.950 6.624 -2.299 1.00 96.69 123 ALA A N 1
ATOM 933 C CA . ALA A 1 123 ? 11.447 5.546 -3.140 1.00 96.69 123 ALA A CA 1
ATOM 934 C C . ALA A 1 123 ? 10.408 5.104 -4.182 1.00 96.69 123 ALA A C 1
ATOM 936 O O . ALA A 1 123 ? 9.203 5.323 -4.050 1.00 96.69 123 ALA A O 1
ATOM 937 N N . ALA A 1 124 ? 10.890 4.452 -5.235 1.00 95.25 124 ALA A N 1
ATOM 938 C CA . ALA A 1 124 ? 10.061 3.873 -6.283 1.00 95.25 124 ALA A CA 1
ATOM 939 C C . ALA A 1 124 ? 10.638 2.517 -6.686 1.00 95.25 124 ALA A C 1
ATOM 941 O O . ALA A 1 124 ? 11.859 2.377 -6.751 1.00 95.25 124 ALA A O 1
ATOM 942 N N . VAL A 1 125 ? 9.779 1.530 -6.949 1.00 96.38 125 VAL A N 1
ATOM 943 C CA . VAL A 1 125 ? 10.179 0.190 -7.411 1.00 96.38 125 VAL A CA 1
ATOM 944 C C . VAL A 1 125 ? 9.236 -0.357 -8.478 1.00 96.38 125 VAL A C 1
ATOM 946 O O . VAL A 1 125 ? 8.081 0.055 -8.569 1.00 96.38 125 VAL A O 1
ATOM 949 N N . GLN A 1 126 ? 9.714 -1.303 -9.288 1.00 92.88 126 GLN A N 1
ATOM 950 C CA . GLN A 1 126 ? 8.865 -1.968 -10.277 1.00 92.88 126 GLN A CA 1
ATOM 951 C C . GLN A 1 126 ? 7.906 -2.937 -9.589 1.00 92.88 126 GLN A C 1
ATOM 953 O O . GLN A 1 126 ? 6.697 -2.842 -9.731 1.00 92.88 126 GLN A O 1
ATOM 958 N N . ASN A 1 127 ? 8.443 -3.903 -8.852 1.00 95.88 127 ASN A N 1
ATOM 959 C CA . ASN A 1 127 ? 7.662 -4.867 -8.085 1.00 95.88 127 ASN A CA 1
ATOM 960 C C . ASN A 1 127 ? 8.211 -4.907 -6.664 1.00 95.88 127 ASN A C 1
ATOM 962 O O . ASN A 1 127 ? 9.414 -4.733 -6.467 1.00 95.88 127 ASN A O 1
ATOM 966 N N . LEU A 1 128 ? 7.352 -5.184 -5.689 1.00 98.56 128 LEU A N 1
ATOM 967 C CA . LEU A 1 128 ? 7.750 -5.323 -4.295 1.00 98.56 128 LEU A CA 1
ATOM 968 C C . LEU A 1 128 ? 7.188 -6.609 -3.701 1.00 98.56 128 LEU A C 1
ATOM 970 O O . LEU A 1 128 ? 5.976 -6.791 -3.618 1.00 98.56 128 LEU A O 1
ATOM 974 N N . ASN A 1 129 ? 8.078 -7.478 -3.233 1.00 98.62 129 ASN A N 1
ATOM 975 C CA . ASN A 1 129 ? 7.722 -8.646 -2.438 1.00 98.62 129 ASN A CA 1
ATOM 976 C C . ASN A 1 129 ? 8.291 -8.515 -1.021 1.00 98.62 129 ASN A C 1
ATOM 978 O O . ASN A 1 129 ? 9.510 -8.519 -0.833 1.00 98.62 129 ASN A O 1
ATOM 982 N N . ILE A 1 130 ? 7.405 -8.435 -0.028 1.00 98.69 130 ILE A N 1
ATOM 983 C CA . ILE A 1 130 ? 7.746 -8.426 1.397 1.00 98.69 130 ILE A CA 1
ATOM 984 C C . ILE A 1 130 ? 7.493 -9.830 1.942 1.00 98.69 130 ILE A C 1
ATOM 986 O O . ILE A 1 130 ? 6.345 -10.265 2.041 1.00 98.69 130 ILE A O 1
ATOM 990 N N . SER A 1 131 ? 8.566 -10.555 2.260 1.00 98.44 131 SER A N 1
ATOM 991 C CA . SER A 1 131 ? 8.477 -11.949 2.712 1.00 98.44 131 SER A CA 1
ATOM 992 C C . SER A 1 131 ? 7.879 -12.067 4.124 1.00 98.44 131 SER A C 1
ATOM 994 O O . SER A 1 131 ? 7.970 -11.118 4.906 1.00 98.44 131 SER A O 1
ATOM 996 N N . PRO A 1 132 ? 7.338 -13.242 4.505 1.00 96.69 132 PRO A N 1
ATOM 997 C CA . PRO A 1 132 ? 6.932 -13.509 5.883 1.00 96.69 132 PRO A CA 1
ATOM 998 C C . PRO A 1 132 ? 8.023 -13.159 6.896 1.00 96.69 132 PRO A C 1
ATOM 1000 O O . PRO A 1 132 ? 9.193 -13.470 6.686 1.00 96.69 132 PRO A O 1
ATOM 1003 N N . GLY A 1 133 ? 7.640 -12.495 7.987 1.00 95.81 133 GLY A N 1
ATOM 1004 C CA . GLY A 1 133 ? 8.565 -12.069 9.043 1.00 95.81 133 GLY A CA 1
ATOM 1005 C C . GLY A 1 133 ? 9.504 -10.915 8.671 1.00 95.81 133 GLY A C 1
ATOM 1006 O O . GLY A 1 133 ? 10.370 -10.582 9.473 1.00 95.81 133 GLY A O 1
ATOM 1007 N N . ALA A 1 134 ? 9.380 -10.322 7.481 1.00 98.19 134 ALA A N 1
ATOM 1008 C CA . ALA A 1 134 ? 10.052 -9.070 7.144 1.00 98.19 134 ALA A CA 1
ATOM 1009 C C . ALA A 1 134 ? 9.247 -7.851 7.620 1.00 98.19 134 ALA A C 1
ATOM 1011 O O . ALA A 1 134 ? 8.021 -7.916 7.727 1.00 98.19 134 ALA A O 1
ATOM 1012 N N . TRP A 1 135 ? 9.936 -6.734 7.849 1.00 98.25 135 TRP A N 1
ATOM 1013 C CA . TRP A 1 135 ? 9.360 -5.453 8.247 1.00 98.25 135 TRP A CA 1
ATOM 1014 C C . TRP A 1 135 ? 9.853 -4.336 7.326 1.00 98.25 135 TRP A C 1
ATOM 1016 O O . TRP A 1 135 ? 11.062 -4.149 7.174 1.00 98.25 135 TRP A O 1
ATOM 1026 N N . LEU A 1 136 ? 8.921 -3.586 6.743 1.00 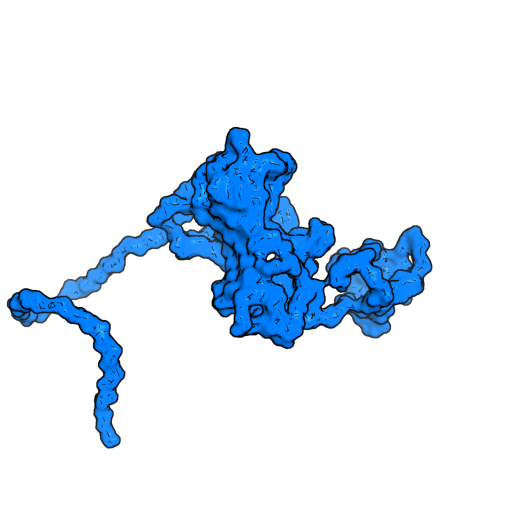98.69 136 LEU A N 1
ATOM 1027 C CA . LEU A 1 136 ? 9.187 -2.362 5.994 1.00 98.69 136 LEU A CA 1
ATOM 1028 C C . LEU A 1 136 ? 8.458 -1.194 6.660 1.00 98.69 136 LEU A C 1
ATOM 1030 O O . LEU A 1 136 ? 7.233 -1.176 6.705 1.00 98.69 136 LEU A O 1
ATOM 1034 N N . ASP A 1 137 ? 9.210 -0.228 7.161 1.00 98.69 137 ASP A N 1
ATOM 1035 C CA . ASP A 1 137 ? 8.699 1.004 7.747 1.00 98.69 137 ASP A CA 1
ATOM 1036 C C . ASP A 1 137 ? 8.928 2.169 6.779 1.00 98.69 137 ASP A C 1
ATOM 1038 O O . ASP A 1 137 ? 10.061 2.504 6.429 1.00 98.69 137 ASP A O 1
ATOM 1042 N N . LEU A 1 138 ? 7.836 2.766 6.311 1.00 98.62 138 LEU A N 1
ATOM 1043 C CA . LEU A 1 138 ? 7.862 3.914 5.411 1.00 98.62 138 LEU A CA 1
ATOM 1044 C C . LEU A 1 138 ? 8.103 5.232 6.161 1.00 98.62 138 LEU A C 1
ATOM 1046 O O . LEU A 1 138 ? 8.423 6.236 5.528 1.00 98.62 138 LEU A O 1
ATOM 1050 N N . GLY A 1 139 ? 7.937 5.266 7.488 1.00 98.12 139 GLY A N 1
ATOM 1051 C CA . GLY A 1 139 ? 7.921 6.511 8.250 1.00 98.12 139 GLY A CA 1
ATOM 1052 C C . GLY A 1 139 ? 6.916 7.496 7.647 1.00 98.12 139 GLY A C 1
ATOM 1053 O O . GLY A 1 139 ? 5.768 7.135 7.403 1.00 98.12 139 GLY A O 1
ATOM 1054 N N . PHE A 1 140 ? 7.367 8.719 7.365 1.00 97.75 140 PHE A N 1
ATOM 1055 C CA . PHE A 1 140 ? 6.591 9.752 6.658 1.00 97.75 140 PHE A CA 1
ATOM 1056 C C . PHE A 1 140 ? 6.879 9.810 5.148 1.00 97.75 140 PHE A C 1
ATOM 1058 O O . PHE A 1 140 ? 6.449 10.746 4.474 1.00 97.75 140 PHE A O 1
ATOM 1065 N N . HIS A 1 141 ? 7.651 8.863 4.618 1.00 98.12 141 HIS A N 1
ATOM 1066 C CA . HIS A 1 141 ? 8.066 8.854 3.221 1.00 98.12 141 HIS A CA 1
ATOM 1067 C C . HIS A 1 141 ? 7.072 8.101 2.342 1.00 98.12 141 HIS A C 1
ATOM 1069 O O . HIS A 1 141 ? 6.301 7.251 2.796 1.00 98.12 141 HIS A O 1
ATOM 1075 N N . SER A 1 142 ? 7.108 8.420 1.054 1.00 95.88 142 SER A N 1
ATOM 1076 C CA . SER A 1 142 ? 6.330 7.733 0.035 1.00 95.88 142 SER A CA 1
ATOM 1077 C C . SER A 1 142 ? 7.137 6.606 -0.606 1.00 95.88 142 SER A C 1
ATOM 1079 O O . SER A 1 142 ? 8.336 6.719 -0.875 1.00 95.88 142 SER A O 1
ATOM 1081 N N . LEU A 1 143 ? 6.452 5.499 -0.874 1.00 97.81 143 LEU A N 1
ATOM 1082 C CA . LEU A 1 143 ? 6.942 4.423 -1.718 1.00 97.81 143 LEU A CA 1
ATOM 1083 C C . LEU A 1 143 ? 5.945 4.249 -2.851 1.00 97.81 143 LEU A C 1
ATOM 1085 O O . LEU A 1 143 ? 4.762 4.049 -2.590 1.00 97.81 143 LEU A O 1
ATOM 1089 N N . SER A 1 144 ? 6.421 4.312 -4.090 1.00 96.81 144 SER A N 1
ATOM 1090 C CA . SER A 1 144 ? 5.616 3.968 -5.262 1.00 96.81 144 SER A CA 1
ATOM 1091 C C . SER A 1 144 ? 5.984 2.589 -5.794 1.00 96.81 144 SER A C 1
ATOM 1093 O O . SER A 1 144 ? 7.151 2.184 -5.771 1.00 96.81 144 SER A O 1
ATOM 1095 N N . VAL A 1 145 ? 4.975 1.853 -6.260 1.00 96.25 145 VAL A N 1
ATOM 1096 C CA . VAL A 1 145 ? 5.158 0.558 -6.925 1.00 96.25 145 VAL A CA 1
ATOM 1097 C C . VAL A 1 145 ? 4.460 0.596 -8.270 1.00 96.25 145 VAL A C 1
ATOM 1099 O O . VAL A 1 145 ? 3.257 0.832 -8.344 1.00 96.25 145 VAL A O 1
ATOM 1102 N N . GLU A 1 146 ? 5.208 0.359 -9.342 1.00 91.06 146 GLU A N 1
ATOM 1103 C CA . GLU A 1 146 ? 4.659 0.466 -10.696 1.00 91.06 146 GLU A CA 1
ATOM 1104 C C . GLU A 1 146 ? 3.874 -0.774 -11.120 1.00 91.06 146 GLU A C 1
ATOM 1106 O O . GLU A 1 146 ? 2.834 -0.680 -11.770 1.00 91.06 146 GLU A O 1
ATOM 1111 N N . GLY A 1 147 ? 4.352 -1.946 -10.721 1.00 91.25 147 GLY A N 1
ATOM 1112 C CA . GLY A 1 147 ? 3.762 -3.251 -10.971 1.00 91.25 147 GLY A CA 1
ATOM 1113 C C . GLY A 1 147 ? 3.041 -3.799 -9.744 1.00 91.25 147 GLY A C 1
ATOM 1114 O O . GLY A 1 147 ? 2.101 -3.209 -9.223 1.00 91.25 147 GLY A O 1
ATOM 1115 N N . THR A 1 148 ? 3.449 -4.981 -9.306 1.00 93.62 148 THR A N 1
ATOM 1116 C CA . THR A 1 148 ? 2.796 -5.744 -8.241 1.00 93.62 148 THR A CA 1
ATOM 1117 C C . THR A 1 148 ? 3.443 -5.496 -6.883 1.00 93.62 148 THR A C 1
ATOM 1119 O O . THR A 1 148 ? 4.670 -5.468 -6.754 1.00 93.62 148 THR A O 1
ATOM 1122 N N . LEU A 1 149 ? 2.606 -5.370 -5.852 1.00 98.00 149 LEU A N 1
ATOM 1123 C CA . LEU A 1 149 ? 3.025 -5.373 -4.456 1.00 98.00 149 LEU A CA 1
ATOM 1124 C C . LEU A 1 149 ? 2.406 -6.587 -3.758 1.00 98.00 149 LEU A C 1
ATOM 1126 O O . LEU A 1 149 ? 1.187 -6.722 -3.687 1.00 98.00 149 LEU A O 1
ATOM 1130 N N . THR A 1 150 ? 3.252 -7.471 -3.230 1.00 98.00 150 THR A N 1
ATOM 1131 C CA . THR A 1 150 ? 2.848 -8.593 -2.375 1.00 98.00 150 THR A CA 1
ATOM 1132 C C . THR A 1 150 ? 3.395 -8.379 -0.971 1.00 98.00 150 THR A C 1
ATOM 1134 O O . THR A 1 150 ? 4.607 -8.409 -0.760 1.00 98.00 150 THR A O 1
ATOM 1137 N N . ASN A 1 151 ? 2.499 -8.184 -0.002 1.00 98.38 151 ASN A N 1
ATOM 1138 C CA . ASN A 1 151 ? 2.861 -8.097 1.408 1.00 98.38 151 ASN A CA 1
ATOM 1139 C C . ASN A 1 151 ? 2.467 -9.382 2.142 1.00 98.38 151 ASN A C 1
ATOM 1141 O O . ASN A 1 151 ? 1.281 -9.635 2.356 1.00 98.38 151 ASN A O 1
ATOM 1145 N N . GLN A 1 152 ? 3.467 -10.175 2.525 1.00 97.50 152 GLN A N 1
ATOM 1146 C CA . GLN A 1 152 ? 3.325 -11.316 3.434 1.00 97.50 152 GLN A CA 1
ATOM 1147 C C . GLN A 1 152 ? 4.013 -11.059 4.783 1.00 97.50 152 GLN A C 1
ATOM 1149 O O . GLN A 1 152 ? 4.014 -11.934 5.645 1.00 97.50 152 GLN A O 1
ATOM 1154 N N . GLY A 1 153 ? 4.624 -9.885 4.958 1.00 97.38 153 GLY A N 1
ATOM 1155 C CA . GLY A 1 153 ? 5.293 -9.448 6.178 1.00 97.38 153 GLY A CA 1
ATOM 1156 C C . GLY A 1 153 ? 4.517 -8.330 6.870 1.00 97.38 153 GLY A C 1
ATOM 1157 O O . GLY A 1 153 ? 3.285 -8.360 6.944 1.00 97.38 153 GLY A O 1
ATOM 1158 N N . THR A 1 154 ? 5.257 -7.355 7.386 1.00 98.00 154 THR A N 1
ATOM 1159 C CA . THR A 1 154 ? 4.734 -6.177 8.078 1.00 98.00 154 THR A CA 1
ATOM 1160 C C . THR A 1 154 ? 5.098 -4.908 7.309 1.00 98.00 154 THR A C 1
ATOM 1162 O O . THR A 1 154 ? 6.261 -4.712 6.957 1.00 98.00 154 THR A O 1
ATOM 1165 N N . LEU A 1 155 ? 4.108 -4.047 7.077 1.00 98.50 155 LEU A N 1
ATOM 1166 C CA . LEU A 1 155 ? 4.272 -2.696 6.543 1.00 98.50 155 LEU A CA 1
ATOM 1167 C C . LEU A 1 155 ? 3.859 -1.688 7.617 1.00 98.50 155 LEU A C 1
ATOM 1169 O O . LEU A 1 155 ? 2.748 -1.797 8.130 1.00 98.50 155 LEU A O 1
ATOM 1173 N N . THR A 1 156 ? 4.698 -0.700 7.907 1.00 98.50 156 THR A N 1
ATOM 1174 C CA . THR A 1 156 ? 4.373 0.406 8.817 1.00 98.50 156 THR A CA 1
ATOM 1175 C C . THR A 1 156 ? 4.443 1.736 8.075 1.00 98.50 156 THR A C 1
ATOM 1177 O O . THR A 1 156 ? 5.290 1.916 7.203 1.00 98.50 156 THR A O 1
ATOM 1180 N N . GLN A 1 157 ? 3.541 2.661 8.393 1.00 98.56 157 GLN A N 1
ATOM 1181 C CA . GLN A 1 157 ? 3.568 4.036 7.901 1.00 98.56 157 GLN A CA 1
ATOM 1182 C C . GLN A 1 157 ? 3.094 4.990 8.998 1.00 98.56 157 GLN A C 1
ATOM 1184 O O . GLN A 1 157 ? 2.130 4.704 9.707 1.00 98.56 157 GLN A O 1
ATOM 1189 N N . SER A 1 158 ? 3.752 6.140 9.101 1.00 98.44 158 SER A N 1
ATOM 1190 C CA . SER A 1 158 ? 3.309 7.275 9.906 1.00 98.44 158 SER A CA 1
ATOM 1191 C C . SER A 1 158 ? 2.675 8.338 9.013 1.00 98.44 158 SER A C 1
ATOM 1193 O O . SER A 1 158 ? 3.175 8.640 7.931 1.00 98.44 158 SER A O 1
ATOM 1195 N N . GLY A 1 159 ? 1.605 8.969 9.482 1.00 98.06 159 GLY A N 1
ATOM 1196 C CA . GLY A 1 159 ? 1.051 10.148 8.821 1.00 98.06 159 GLY A CA 1
ATOM 1197 C C . GLY A 1 159 ? 0.277 11.035 9.780 1.00 98.06 159 GLY A C 1
ATOM 1198 O O . GLY A 1 159 ? -0.044 10.632 10.895 1.00 98.06 159 GLY A O 1
ATOM 1199 N N . VAL A 1 160 ? 0.020 12.274 9.370 1.00 97.56 160 VAL A N 1
ATOM 1200 C CA . VAL A 1 160 ? -0.763 13.220 10.170 1.00 97.56 160 VAL A CA 1
ATOM 1201 C C . VAL A 1 160 ? -2.237 13.051 9.825 1.00 97.56 160 VAL A C 1
ATOM 1203 O O . VAL A 1 160 ? -2.607 13.139 8.657 1.00 97.56 160 VAL A O 1
ATOM 1206 N N . VAL A 1 161 ? -3.065 12.819 10.843 1.00 97.75 161 VAL A N 1
ATOM 1207 C CA . VAL A 1 161 ? -4.524 12.771 10.721 1.00 97.75 161 VAL A CA 1
ATOM 1208 C C . VAL A 1 161 ? -5.107 13.926 11.524 1.00 97.75 161 VAL A C 1
ATOM 1210 O O . VAL A 1 161 ? -5.102 13.913 12.756 1.00 97.75 161 VAL A O 1
ATOM 1213 N N . ASP A 1 162 ? -5.592 14.942 10.818 1.00 95.81 162 ASP A N 1
ATOM 1214 C CA . ASP A 1 162 ? -6.140 16.167 11.392 1.00 95.81 162 ASP A CA 1
ATOM 1215 C C . ASP A 1 162 ? -7.526 16.518 10.821 1.00 95.81 162 ASP A C 1
ATOM 1217 O O . ASP A 1 162 ? -8.152 15.734 10.104 1.00 95.81 162 ASP A O 1
ATOM 1221 N N . ALA A 1 163 ? -8.025 17.714 11.141 1.00 93.56 163 ALA A N 1
ATOM 1222 C CA . ALA A 1 163 ? -9.353 18.151 10.731 1.00 93.56 163 ALA A CA 1
ATOM 1223 C C . ALA A 1 163 ? -9.525 18.232 9.201 1.00 93.56 163 ALA A C 1
ATOM 1225 O O . ALA A 1 163 ? -10.658 18.191 8.720 1.00 93.56 163 ALA A O 1
ATOM 1226 N N . ALA A 1 164 ? -8.446 18.308 8.410 1.00 92.19 164 ALA A N 1
ATOM 1227 C CA . ALA A 1 164 ? -8.537 18.252 6.952 1.00 92.19 164 ALA A CA 1
ATOM 1228 C C . ALA A 1 164 ? -9.038 16.882 6.460 1.00 92.19 164 ALA A C 1
ATOM 1230 O O . ALA A 1 164 ? -9.712 16.817 5.430 1.00 92.19 164 ALA A O 1
ATOM 1231 N N . CYS A 1 165 ? -8.804 15.820 7.241 1.00 92.00 165 CYS A N 1
ATOM 1232 C CA . CYS A 1 165 ? -9.268 14.456 6.980 1.00 92.00 165 CYS A CA 1
ATOM 1233 C C . CYS A 1 165 ? -10.786 14.279 7.151 1.00 92.00 165 CYS A C 1
ATOM 1235 O O . CYS A 1 165 ? -11.312 13.207 6.875 1.00 92.00 165 CYS A O 1
ATOM 1237 N N . THR A 1 166 ? -11.515 15.300 7.613 1.00 84.56 166 THR A N 1
ATOM 1238 C CA . THR A 1 166 ? -12.985 15.239 7.735 1.00 84.56 166 THR A CA 1
ATOM 1239 C C . THR A 1 166 ? -13.710 15.424 6.402 1.00 84.56 166 THR A C 1
ATOM 1241 O O . THR A 1 166 ? -14.895 15.115 6.294 1.00 84.56 166 THR A O 1
ATOM 1244 N N . ASN A 1 167 ? -13.011 15.907 5.370 1.00 75.25 167 ASN A N 1
ATOM 1245 C CA . ASN A 1 167 ? -13.576 16.108 4.041 1.00 75.25 167 ASN A CA 1
ATOM 1246 C C . ASN A 1 167 ? -13.303 14.897 3.135 1.00 75.25 167 ASN A C 1
ATOM 1248 O O . ASN A 1 167 ? -12.196 14.364 3.098 1.00 75.25 167 ASN A O 1
ATOM 1252 N N . GLY A 1 168 ? -14.294 14.502 2.330 1.00 82.06 168 GLY A N 1
ATOM 1253 C CA . GLY A 1 168 ? -14.132 13.446 1.326 1.00 82.06 168 GLY A CA 1
ATOM 1254 C C . GLY A 1 168 ? -13.984 12.044 1.928 1.00 82.06 168 GLY A C 1
ATOM 1255 O O . GLY A 1 168 ? -14.751 11.655 2.805 1.00 82.06 168 GLY A O 1
ATOM 1256 N N . ASN A 1 169 ? -13.016 11.272 1.427 1.00 83.00 169 ASN A N 1
ATOM 1257 C CA . ASN A 1 169 ? -12.844 9.859 1.778 1.00 83.00 169 ASN A CA 1
ATOM 1258 C C . ASN A 1 169 ? -11.981 9.622 3.028 1.00 83.00 169 ASN A C 1
ATOM 1260 O O . ASN A 1 169 ? -11.832 8.469 3.407 1.00 83.00 169 ASN A O 1
ATOM 1264 N N . GLY A 1 170 ? -11.465 10.661 3.692 1.00 92.75 170 GLY A N 1
ATOM 1265 C CA . GLY A 1 170 ? -10.607 10.516 4.874 1.00 92.75 170 GLY A CA 1
ATOM 1266 C C . GLY A 1 170 ? -9.125 10.571 4.517 1.00 92.75 170 GLY A C 1
ATOM 1267 O O . GLY A 1 170 ? -8.767 10.692 3.345 1.00 92.75 170 GLY A O 1
ATOM 1268 N N . CYS A 1 171 ? -8.252 10.497 5.522 1.00 96.00 171 CYS A N 1
ATOM 1269 C CA . CYS A 1 171 ? -6.808 10.452 5.290 1.00 96.00 171 CYS A CA 1
ATOM 1270 C C . CYS A 1 171 ? -6.343 9.007 5.060 1.00 96.00 171 CYS A C 1
ATOM 1272 O O . CYS A 1 171 ? -6.511 8.180 5.964 1.00 96.00 171 CYS A O 1
ATOM 1274 N N . PRO A 1 172 ? -5.778 8.685 3.879 1.00 96.62 172 PRO A N 1
ATOM 1275 C CA . PRO A 1 172 ? -5.268 7.353 3.602 1.00 96.62 172 PRO A CA 1
ATOM 1276 C C . PRO A 1 172 ? -3.952 7.120 4.351 1.00 96.62 172 PRO A C 1
ATOM 1278 O O . PRO A 1 172 ? -3.038 7.942 4.299 1.00 96.62 172 PRO A O 1
ATOM 1281 N N . LEU A 1 173 ? -3.844 5.973 5.017 1.00 97.69 173 LEU A N 1
ATOM 1282 C CA . LEU A 1 173 ? -2.607 5.444 5.585 1.00 97.69 173 LEU A CA 1
ATOM 1283 C C . LEU A 1 173 ? -2.419 3.995 5.137 1.00 97.69 173 LEU A C 1
ATOM 1285 O O . LEU A 1 173 ? -3.370 3.221 5.030 1.00 97.69 173 LEU A O 1
ATOM 1289 N N . GLY A 1 174 ? -1.175 3.615 4.884 1.00 97.44 174 GLY A N 1
ATOM 1290 C CA . GLY A 1 174 ? -0.792 2.339 4.293 1.00 97.44 174 GLY A CA 1
ATOM 1291 C C . GLY A 1 174 ? -1.201 2.202 2.829 1.00 97.44 174 GLY A C 1
ATOM 1292 O O . GLY A 1 174 ? -1.262 1.078 2.337 1.00 97.44 174 GLY A O 1
ATOM 1293 N N . GLU A 1 175 ? -1.516 3.304 2.143 1.00 97.56 175 GLU A N 1
ATOM 1294 C CA . GLU A 1 175 ? -1.762 3.292 0.703 1.00 97.56 175 GLU A CA 1
ATOM 1295 C C . GLU A 1 175 ? -0.451 3.452 -0.071 1.00 97.56 175 GLU A C 1
ATOM 1297 O O . GLU A 1 175 ? 0.327 4.374 0.168 1.00 97.56 175 GLU A O 1
ATOM 1302 N N . ILE A 1 176 ? -0.222 2.546 -1.018 1.00 98.12 176 ILE A N 1
ATOM 1303 C CA . ILE A 1 176 ? 0.887 2.593 -1.966 1.00 98.12 176 ILE A CA 1
ATOM 1304 C C . ILE A 1 176 ? 0.297 2.551 -3.367 1.00 98.12 176 ILE A C 1
ATOM 1306 O O . ILE A 1 176 ? -0.430 1.617 -3.722 1.00 98.12 176 ILE A O 1
ATOM 1310 N N . SER A 1 177 ? 0.663 3.541 -4.169 1.00 95.88 177 SER A N 1
ATOM 1311 C CA . SER A 1 177 ? 0.180 3.725 -5.535 1.00 95.88 177 SER A CA 1
ATOM 1312 C C . SER A 1 177 ? 1.349 3.774 -6.522 1.00 95.88 177 SER A C 1
ATOM 1314 O O . SER A 1 177 ? 2.521 3.774 -6.138 1.00 95.88 177 SER A O 1
ATOM 1316 N N . THR A 1 178 ? 1.037 3.775 -7.811 1.00 93.25 178 THR A N 1
ATOM 1317 C CA . THR A 1 178 ? 1.986 4.108 -8.882 1.00 93.25 178 THR A CA 1
ATOM 1318 C C . THR A 1 178 ? 2.518 5.533 -8.710 1.00 93.25 178 THR A C 1
ATOM 1320 O O . THR A 1 178 ? 1.879 6.363 -8.058 1.00 93.25 178 THR A O 1
ATOM 1323 N N . SER A 1 179 ? 3.684 5.853 -9.284 1.00 90.31 179 SER A N 1
ATOM 1324 C CA . SER A 1 179 ? 4.284 7.195 -9.140 1.00 90.31 179 SER A CA 1
ATOM 1325 C C . SER A 1 179 ? 3.445 8.326 -9.749 1.00 90.31 179 SER A C 1
ATOM 1327 O O . SER A 1 179 ? 3.611 9.483 -9.367 1.00 90.31 179 SER A O 1
ATOM 1329 N N . ASP A 1 180 ? 2.521 8.007 -10.660 1.00 82.00 180 ASP A N 1
ATOM 1330 C CA . ASP A 1 180 ? 1.528 8.948 -11.192 1.00 82.00 180 ASP A CA 1
ATOM 1331 C C . ASP A 1 180 ? 0.301 9.134 -10.274 1.00 82.00 180 ASP A C 1
ATOM 1333 O O . ASP A 1 180 ? -0.542 9.986 -10.547 1.00 82.00 180 ASP A O 1
ATOM 1337 N N . GLY A 1 181 ? 0.194 8.357 -9.190 1.00 87.94 181 GLY A N 1
ATOM 1338 C CA . GLY A 1 181 ? -0.925 8.382 -8.246 1.00 87.94 181 GLY A CA 1
ATOM 1339 C C . GLY A 1 181 ? -2.235 7.817 -8.800 1.00 87.94 181 GLY A C 1
ATOM 1340 O O . GLY A 1 181 ? -3.264 7.921 -8.140 1.00 87.94 181 GLY A O 1
ATOM 1341 N N . MET A 1 182 ? -2.224 7.229 -10.000 1.00 85.25 182 MET A N 1
ATOM 1342 C CA . MET A 1 182 ? -3.448 6.830 -10.703 1.00 85.25 182 MET A CA 1
ATOM 1343 C C . MET A 1 182 ? -3.922 5.421 -10.345 1.00 85.25 182 MET A C 1
ATOM 1345 O O . MET A 1 182 ? -5.087 5.097 -10.567 1.00 85.25 182 MET A O 1
ATOM 1349 N N . SER A 1 183 ? -3.036 4.557 -9.847 1.00 89.69 183 SER A N 1
ATOM 1350 C CA . SER A 1 183 ? -3.354 3.159 -9.549 1.00 89.69 183 SER A CA 1
ATOM 1351 C C . SER A 1 183 ? -2.862 2.750 -8.170 1.00 89.69 183 SER A C 1
ATOM 1353 O O . SER A 1 183 ? -1.660 2.700 -7.917 1.00 89.69 183 SER A O 1
ATOM 1355 N N . THR A 1 184 ? -3.791 2.361 -7.301 1.00 94.56 184 THR A N 1
ATOM 1356 C CA . THR A 1 184 ? -3.477 1.786 -5.991 1.00 94.56 184 THR A CA 1
ATOM 1357 C C . THR A 1 184 ? -2.940 0.363 -6.146 1.00 94.56 184 THR A C 1
ATOM 1359 O O . THR A 1 184 ? -3.625 -0.529 -6.654 1.00 94.56 184 THR A O 1
ATOM 1362 N N . ARG A 1 185 ? -1.712 0.124 -5.677 1.00 96.19 185 ARG A N 1
ATOM 1363 C CA . ARG A 1 185 ? -1.077 -1.206 -5.629 1.00 96.19 185 ARG A CA 1
ATOM 1364 C C . ARG A 1 185 ? -1.219 -1.887 -4.278 1.00 96.19 185 ARG A C 1
ATOM 1366 O O . ARG A 1 185 ? -1.150 -3.112 -4.211 1.00 96.19 185 ARG A O 1
ATOM 1373 N N . TYR A 1 186 ? -1.438 -1.117 -3.221 1.00 98.19 186 TYR A N 1
ATOM 1374 C CA . TYR A 1 186 ? -1.734 -1.625 -1.892 1.00 98.19 186 TYR A CA 1
ATOM 1375 C C . TYR A 1 186 ? -2.587 -0.613 -1.138 1.00 98.19 186 TYR A C 1
ATOM 1377 O O . TYR A 1 186 ? -2.246 0.562 -1.116 1.00 98.19 186 TYR A O 1
ATOM 1385 N N . ALA A 1 187 ? -3.695 -1.055 -0.548 1.00 97.62 187 ALA A N 1
ATOM 1386 C CA . ALA A 1 187 ? -4.578 -0.203 0.243 1.00 97.62 187 ALA A CA 1
ATOM 1387 C C . ALA A 1 187 ? -4.492 -0.578 1.727 1.00 97.62 187 ALA A C 1
ATOM 1389 O O . ALA A 1 187 ? -4.437 -1.767 2.055 1.00 97.62 187 ALA A O 1
ATOM 1390 N N . GLY A 1 188 ? -4.495 0.423 2.607 1.00 97.69 188 GLY A N 1
ATOM 1391 C CA . GLY A 1 188 ? -4.463 0.253 4.059 1.00 97.69 188 GLY A CA 1
ATOM 1392 C C . GLY A 1 188 ? -5.785 0.639 4.712 1.00 97.69 188 GLY A C 1
ATOM 1393 O O . GLY A 1 188 ? -6.771 -0.094 4.611 1.00 97.69 188 GLY A O 1
ATOM 1394 N N . VAL A 1 189 ? -5.801 1.783 5.393 1.00 98.38 189 VAL A N 1
ATOM 1395 C CA . VAL A 1 189 ? -6.993 2.347 6.035 1.00 98.38 189 VAL A CA 1
ATOM 1396 C C . VAL A 1 189 ? -7.219 3.787 5.606 1.00 98.38 189 VAL A C 1
ATOM 1398 O O . VAL A 1 189 ? -6.279 4.492 5.253 1.00 98.38 189 VAL A O 1
ATOM 1401 N N . TYR A 1 190 ? -8.470 4.223 5.651 1.00 98.12 190 TYR A N 1
ATOM 1402 C CA . TYR A 1 190 ? -8.842 5.626 5.503 1.00 98.12 190 TYR A CA 1
ATOM 1403 C C . TYR A 1 190 ? -9.479 6.066 6.819 1.00 98.12 190 TYR A C 1
ATOM 1405 O O . TYR A 1 190 ? -10.416 5.411 7.281 1.00 98.12 190 TYR A O 1
ATOM 1413 N N . ILE A 1 191 ? -8.939 7.116 7.441 1.00 98.12 191 ILE A N 1
ATOM 1414 C CA . ILE A 1 191 ? -9.349 7.574 8.776 1.00 98.12 191 ILE A CA 1
ATOM 1415 C C . ILE A 1 191 ? -10.058 8.926 8.673 1.00 98.12 191 ILE A C 1
ATOM 1417 O O . ILE A 1 191 ? -9.489 9.898 8.167 1.00 98.12 191 ILE A O 1
ATOM 1421 N N . HIS A 1 192 ? -11.273 8.985 9.213 1.00 97.50 192 HIS A N 1
ATOM 1422 C CA . HIS A 1 192 ? -12.083 10.188 9.377 1.00 97.50 192 HIS A CA 1
ATOM 1423 C C . HIS A 1 192 ? -12.268 10.487 10.869 1.00 97.50 192 HIS A C 1
ATOM 1425 O O . HIS A 1 192 ? -13.125 9.878 11.514 1.00 97.50 192 HIS A O 1
ATOM 1431 N N . PRO A 1 193 ? -11.498 11.412 11.459 1.00 96.94 193 PRO A N 1
ATOM 1432 C CA . PRO A 1 193 ? -11.703 11.791 12.851 1.00 96.94 193 PRO A CA 1
ATOM 1433 C C . PRO A 1 193 ? -13.050 12.515 13.015 1.00 96.94 193 PRO A C 1
ATOM 1435 O O . PRO A 1 193 ? -13.350 13.456 12.288 1.00 96.94 193 PRO A O 1
ATOM 1438 N N . THR A 1 194 ? -13.867 12.101 13.983 1.00 95.44 194 THR A N 1
ATOM 1439 C CA . THR A 1 194 ? -15.210 12.661 14.239 1.00 95.44 194 THR A CA 1
ATOM 1440 C C . THR A 1 194 ? -15.319 13.390 15.581 1.00 95.44 194 THR A C 1
ATOM 1442 O O . THR A 1 194 ? -16.389 13.889 15.929 1.00 95.44 194 THR A O 1
ATOM 1445 N N . GLY A 1 195 ? -14.237 13.433 16.367 1.00 89.19 195 GLY A N 1
ATOM 1446 C CA . GLY A 1 195 ? -14.164 14.201 17.614 1.00 89.19 195 GLY A CA 1
ATOM 1447 C C . GLY A 1 195 ? -14.269 15.716 17.393 1.00 89.19 195 GLY A C 1
ATOM 1448 O O . GLY A 1 195 ? -14.062 16.207 16.287 1.00 89.19 195 GLY A O 1
ATOM 1449 N N . ALA A 1 196 ? -14.551 16.473 18.459 1.00 89.19 196 ALA A N 1
ATOM 1450 C CA . ALA A 1 196 ? -14.739 17.928 18.381 1.00 89.19 196 ALA A CA 1
ATOM 1451 C C . ALA A 1 196 ? -13.512 18.677 17.825 1.00 89.19 196 ALA A C 1
ATOM 1453 O O . ALA A 1 196 ? -13.674 19.634 17.072 1.00 89.19 196 ALA A O 1
ATOM 1454 N N . ASP A 1 197 ? -12.305 18.209 18.157 1.00 89.12 197 ASP A N 1
ATOM 1455 C CA . ASP A 1 197 ? -11.048 18.770 17.646 1.00 89.12 197 ASP A CA 1
ATOM 1456 C C . ASP A 1 197 ? -10.602 18.122 16.325 1.00 89.12 197 ASP A C 1
ATOM 1458 O O . ASP A 1 197 ? -9.687 18.624 15.674 1.00 89.12 197 ASP A O 1
ATOM 1462 N N . ALA A 1 198 ? -11.229 16.998 15.948 1.00 93.19 198 ALA A N 1
ATOM 1463 C CA . ALA A 1 198 ? -10.946 16.180 14.768 1.00 93.19 198 ALA A CA 1
ATOM 1464 C C . ALA A 1 198 ? -9.443 15.988 14.462 1.00 93.19 198 ALA A C 1
ATOM 1466 O O . ALA A 1 198 ? -9.050 15.880 13.306 1.00 93.19 198 ALA A O 1
ATOM 1467 N N . ASN A 1 199 ? -8.589 15.964 15.490 1.00 95.69 199 ASN A N 1
ATOM 1468 C CA . ASN A 1 199 ? -7.139 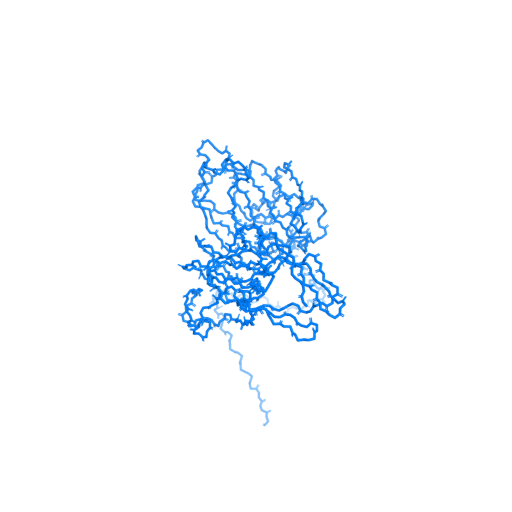15.943 15.343 1.00 95.69 199 ASN A CA 1
ATOM 1469 C C . ASN A 1 199 ? -6.532 14.783 16.124 1.00 95.69 199 ASN A C 1
ATOM 1471 O O . ASN A 1 199 ? -6.426 14.830 17.349 1.00 95.69 199 ASN A O 1
ATOM 1475 N N . MET A 1 200 ? -6.110 13.758 15.389 1.00 97.69 200 MET A N 1
ATOM 1476 C CA . MET A 1 200 ? -5.461 12.569 15.934 1.00 97.69 200 MET A CA 1
ATOM 1477 C C . MET A 1 200 ? -3.933 12.705 16.010 1.00 97.69 200 MET A C 1
ATOM 1479 O O . MET A 1 200 ? -3.263 11.855 16.601 1.00 97.69 200 MET A O 1
ATOM 1483 N N . GLY A 1 201 ? -3.379 13.799 15.477 1.00 97.88 201 GLY A N 1
ATOM 1484 C CA . GLY A 1 201 ? -1.945 14.052 15.414 1.00 97.88 201 GLY A CA 1
ATOM 1485 C C . GLY A 1 201 ? -1.240 13.087 14.464 1.00 97.88 201 GLY A C 1
ATOM 1486 O O . GLY A 1 201 ? -1.777 12.718 13.421 1.00 97.88 201 GLY A O 1
ATOM 1487 N N . VAL A 1 202 ? -0.018 12.687 14.819 1.00 98.38 202 VAL A N 1
ATOM 1488 C CA . VAL A 1 202 ? 0.679 11.605 14.114 1.00 98.38 202 VAL A CA 1
ATOM 1489 C C . VAL A 1 202 ? 0.001 10.285 14.457 1.00 98.38 202 VAL A C 1
ATOM 1491 O O . VAL A 1 202 ? -0.150 9.953 15.629 1.00 98.38 202 VAL A O 1
ATOM 1494 N N . VAL A 1 203 ? -0.379 9.535 13.434 1.00 98.56 203 VAL A N 1
ATOM 1495 C CA . VAL A 1 203 ? -0.914 8.184 13.539 1.00 98.56 203 VAL A CA 1
ATOM 1496 C C . VAL A 1 203 ? 0.096 7.227 12.933 1.00 98.56 203 VAL A C 1
ATOM 1498 O O . VAL A 1 203 ? 0.474 7.377 11.770 1.00 98.56 203 VAL A O 1
ATOM 1501 N N . GLU A 1 204 ? 0.517 6.241 13.718 1.00 98.50 204 GLU A N 1
ATOM 1502 C CA . GLU A 1 204 ? 1.277 5.097 13.225 1.00 98.50 204 GLU A CA 1
ATOM 1503 C C . GLU A 1 204 ? 0.300 3.981 12.848 1.00 98.50 204 GLU A C 1
ATOM 1505 O O . GLU A 1 204 ? -0.520 3.549 13.662 1.00 98.50 204 GLU A O 1
ATOM 1510 N N . LEU A 1 205 ? 0.379 3.522 11.602 1.00 98.56 205 LEU A N 1
ATOM 1511 C CA . LEU A 1 205 ? -0.348 2.368 11.101 1.00 98.56 205 LEU A CA 1
ATOM 1512 C C . LEU A 1 205 ? 0.635 1.237 10.830 1.00 98.56 205 LEU A C 1
ATOM 1514 O O . LEU A 1 205 ? 1.560 1.400 10.041 1.00 98.56 205 LEU A O 1
ATOM 1518 N N . THR A 1 206 ? 0.357 0.061 11.378 1.00 98.31 206 THR A N 1
ATOM 1519 C CA . THR A 1 206 ? 1.038 -1.186 11.036 1.00 98.31 206 THR A CA 1
ATOM 1520 C C . THR A 1 206 ? 0.052 -2.171 10.408 1.00 98.31 206 THR A C 1
ATOM 1522 O O . THR A 1 206 ? -1.007 -2.453 10.967 1.00 98.31 206 THR A O 1
ATOM 1525 N N . ILE A 1 207 ? 0.403 -2.723 9.244 1.00 98.19 207 ILE A N 1
ATOM 1526 C CA . ILE A 1 207 ? -0.383 -3.715 8.506 1.00 98.19 207 ILE A CA 1
ATOM 1527 C C . ILE A 1 207 ? 0.423 -5.003 8.350 1.00 98.19 207 ILE A C 1
ATOM 1529 O O . ILE A 1 207 ? 1.490 -5.015 7.734 1.00 98.19 207 ILE A O 1
ATOM 1533 N N . ARG A 1 208 ? -0.130 -6.116 8.834 1.00 96.94 208 ARG A N 1
ATOM 1534 C CA . ARG A 1 208 ? 0.376 -7.466 8.537 1.00 96.94 208 ARG A CA 1
ATOM 1535 C C . ARG A 1 208 ? -0.478 -8.078 7.433 1.00 96.94 208 ARG A C 1
ATOM 1537 O O . ARG A 1 208 ? -1.659 -8.330 7.665 1.00 96.94 208 ARG A O 1
ATOM 1544 N N . GLY A 1 209 ? 0.103 -8.268 6.249 1.00 95.44 209 GLY A N 1
ATOM 1545 C CA . GLY A 1 209 ? -0.577 -8.843 5.082 1.00 95.44 209 GLY A CA 1
ATOM 1546 C C . GLY A 1 209 ? -0.413 -10.361 5.006 1.00 95.44 209 GLY A C 1
ATOM 1547 O O . GLY A 1 209 ? 0.591 -10.898 5.477 1.00 95.44 209 GLY A O 1
ATOM 1548 N N . HIS A 1 210 ? -1.401 -11.050 4.427 1.00 94.25 210 HIS A N 1
ATOM 1549 C CA . HIS A 1 210 ? -1.472 -12.519 4.312 1.00 94.25 210 HIS A CA 1
ATOM 1550 C C . HIS A 1 210 ? -1.228 -13.274 5.632 1.00 94.25 210 HIS A C 1
ATOM 1552 O O . HIS A 1 210 ? -0.672 -14.373 5.660 1.00 94.25 210 HIS A O 1
ATOM 1558 N N . GLN A 1 211 ? -1.641 -12.681 6.750 1.00 91.81 211 GLN A N 1
ATOM 1559 C CA . GLN A 1 211 ? -1.450 -13.229 8.087 1.00 91.81 211 GLN A CA 1
ATOM 1560 C C . GLN A 1 211 ? -2.718 -13.046 8.916 1.00 91.81 211 GLN A C 1
ATOM 1562 O O . GLN A 1 211 ? -3.380 -12.014 8.859 1.00 91.81 211 GLN A O 1
ATOM 1567 N N . THR A 1 212 ? -3.043 -14.045 9.731 1.00 87.56 212 THR A N 1
ATOM 1568 C CA . THR A 1 212 ? -4.045 -13.909 10.798 1.00 87.56 212 THR A CA 1
ATOM 1569 C C . THR A 1 212 ? -3.448 -13.168 11.994 1.00 87.56 212 THR A C 1
ATOM 1571 O O . THR A 1 212 ? -2.237 -13.233 12.208 1.00 87.56 212 THR A O 1
ATOM 1574 N N . CYS A 1 213 ? -4.269 -12.554 12.849 1.00 85.62 213 CYS A N 1
ATOM 1575 C CA . CYS A 1 213 ? -3.808 -11.690 13.954 1.00 85.62 213 CYS A CA 1
ATOM 1576 C C . CYS A 1 213 ? -3.297 -12.462 15.191 1.00 85.62 213 CYS A C 1
ATOM 1578 O O . CYS A 1 213 ? -3.553 -12.106 16.338 1.00 85.62 213 CYS A O 1
ATOM 1580 N N . GLY A 1 214 ? -2.551 -13.543 14.942 1.00 63.66 214 GLY A N 1
ATOM 1581 C CA . GLY A 1 214 ? -2.330 -14.681 15.834 1.00 63.66 214 GLY A CA 1
ATOM 1582 C C . GLY A 1 214 ? -1.418 -14.483 17.044 1.00 63.66 214 GLY A C 1
ATOM 1583 O O . GLY A 1 214 ? -1.339 -15.396 17.861 1.00 63.66 214 GLY A O 1
ATOM 1584 N N . ASN A 1 215 ? -0.797 -13.317 17.229 1.00 57.41 215 ASN A N 1
ATOM 1585 C CA . ASN A 1 215 ? -0.049 -13.027 18.462 1.00 57.41 215 ASN A CA 1
ATOM 1586 C C . ASN A 1 215 ? -0.946 -12.462 19.586 1.00 57.41 215 ASN A C 1
ATOM 1588 O O . ASN A 1 215 ? -0.518 -12.413 20.737 1.00 57.41 215 ASN A O 1
ATOM 1592 N N . SER A 1 216 ? -2.205 -12.125 19.276 1.00 53.53 216 SER A N 1
ATOM 1593 C CA . SER A 1 216 ? -3.182 -11.496 20.184 1.00 53.53 216 SER A CA 1
ATOM 1594 C C . SER A 1 216 ? -4.422 -12.372 20.431 1.00 53.53 216 SER A C 1
ATOM 1596 O O . SER A 1 216 ? -5.525 -11.888 20.651 1.00 53.53 216 SER A O 1
ATOM 1598 N N . GLY A 1 217 ? -4.263 -13.696 20.392 1.00 50.50 217 GLY A N 1
ATOM 1599 C CA . GLY A 1 217 ? -5.386 -14.635 20.352 1.00 50.50 217 GLY A CA 1
ATOM 1600 C C . GLY A 1 217 ? -5.659 -15.043 18.909 1.00 50.50 217 GLY A C 1
ATOM 1601 O O . GLY A 1 217 ? -5.908 -14.224 18.034 1.00 50.50 217 GLY A O 1
ATOM 1602 N N . THR A 1 218 ? -5.516 -16.331 18.637 1.00 56.81 218 THR A N 1
ATOM 1603 C CA . THR A 1 218 ? -5.519 -16.899 17.290 1.00 56.81 218 THR A CA 1
ATOM 1604 C C . THR A 1 218 ? -6.876 -16.740 16.613 1.00 56.81 218 THR A C 1
ATOM 1606 O O . THR A 1 218 ? -7.832 -17.425 16.965 1.00 56.81 218 THR A O 1
ATOM 1609 N N . LEU A 1 219 ? -6.942 -15.869 15.603 1.00 69.94 219 LEU A N 1
ATOM 1610 C CA . LEU A 1 219 ? -8.104 -15.710 14.729 1.00 69.94 219 LEU A CA 1
ATOM 1611 C C . LEU A 1 219 ? -7.917 -16.546 13.473 1.00 69.94 219 LEU A C 1
ATOM 1613 O O . LEU A 1 219 ? -7.450 -16.054 12.456 1.00 69.94 219 LEU A O 1
ATOM 1617 N N . GLN A 1 220 ? -8.235 -17.835 13.545 1.00 73.44 220 GLN A N 1
ATOM 1618 C CA . GLN A 1 220 ? -8.027 -18.729 12.398 1.00 73.44 220 GLN A CA 1
ATOM 1619 C C . GLN A 1 220 ? -8.979 -18.436 11.226 1.00 73.44 220 GLN A C 1
ATOM 1621 O O . GLN A 1 220 ? -8.636 -18.713 10.080 1.00 73.44 220 GLN A O 1
ATOM 1626 N N . ASN A 1 221 ? -10.132 -17.822 11.508 1.00 82.88 221 ASN A N 1
ATOM 1627 C CA . ASN A 1 221 ? -11.182 -17.556 10.525 1.00 82.88 221 ASN A CA 1
ATOM 1628 C C . ASN A 1 221 ? -11.334 -16.063 10.184 1.00 82.88 221 ASN A C 1
ATOM 1630 O O . ASN A 1 221 ? -12.362 -15.684 9.642 1.00 82.88 221 ASN A O 1
ATOM 1634 N N . SER A 1 222 ? -10.364 -15.199 10.510 1.00 91.62 222 SER A N 1
ATOM 1635 C CA . SER A 1 222 ? -10.407 -13.789 10.087 1.00 91.62 222 SER A CA 1
ATOM 1636 C C . SER A 1 222 ? -9.898 -13.625 8.658 1.00 91.62 222 SER A C 1
ATOM 1638 O O . SER A 1 222 ? -9.158 -14.478 8.161 1.00 91.62 222 SER A O 1
ATOM 1640 N N . VAL A 1 223 ? -10.205 -12.491 8.030 1.00 95.56 223 VAL A N 1
ATOM 1641 C CA . VAL A 1 223 ? -9.438 -11.986 6.886 1.00 95.56 223 VAL A CA 1
ATOM 1642 C C . VAL A 1 223 ? -7.951 -12.026 7.261 1.00 95.56 223 VAL A C 1
ATOM 1644 O O . VAL A 1 223 ? -7.570 -11.710 8.394 1.00 95.56 223 VAL A O 1
ATOM 1647 N N . GLN A 1 224 ? -7.104 -12.451 6.327 1.00 95.44 224 GLN A N 1
ATOM 1648 C CA . GLN A 1 224 ? -5.650 -12.555 6.469 1.00 95.44 224 GLN A CA 1
ATOM 1649 C C . GLN A 1 224 ? -4.976 -11.182 6.361 1.00 95.44 224 GLN A C 1
ATOM 1651 O O . GLN A 1 224 ? -4.022 -10.988 5.608 1.00 95.44 224 GLN A O 1
ATOM 1656 N N . ARG A 1 225 ? -5.497 -10.217 7.113 1.00 95.88 225 ARG A N 1
ATOM 1657 C CA . ARG A 1 225 ? -4.949 -8.878 7.242 1.00 95.88 225 ARG A CA 1
ATOM 1658 C C . ARG A 1 225 ? -5.238 -8.346 8.634 1.00 95.88 225 ARG A C 1
ATOM 1660 O O . ARG A 1 225 ? -6.373 -8.405 9.104 1.00 95.88 225 ARG A O 1
ATOM 1667 N N . CYS A 1 226 ? -4.207 -7.807 9.268 1.00 94.94 226 CYS A N 1
ATOM 1668 C CA . CYS A 1 226 ? -4.307 -7.201 10.589 1.00 94.94 226 CYS A CA 1
ATOM 1669 C C . CYS A 1 226 ? -3.844 -5.765 10.533 1.00 94.94 226 CYS A C 1
ATOM 1671 O O . CYS A 1 226 ? -2.826 -5.482 9.902 1.00 94.94 226 CYS A O 1
ATOM 1673 N N . PHE A 1 227 ? -4.541 -4.910 11.264 1.00 97.38 227 PHE A N 1
ATOM 1674 C CA . PHE A 1 227 ? -4.211 -3.500 11.384 1.00 97.38 227 PHE A CA 1
ATOM 1675 C C . PHE A 1 227 ? -3.868 -3.210 12.833 1.00 97.38 227 PHE A C 1
ATOM 1677 O O . PHE A 1 227 ? -4.475 -3.771 13.734 1.00 97.38 227 PHE A O 1
ATOM 1684 N N . GLU A 1 228 ? -2.905 -2.345 13.067 1.00 96.94 228 GLU A N 1
ATOM 1685 C CA . GLU A 1 228 ? -2.606 -1.787 14.376 1.00 96.94 228 GLU A CA 1
ATOM 1686 C C . GLU A 1 228 ? -2.458 -0.288 14.167 1.00 96.94 228 GLU A C 1
ATOM 1688 O O . GLU A 1 228 ? -1.646 0.146 13.355 1.00 96.94 228 GLU A O 1
ATOM 1693 N N . ILE A 1 229 ? -3.336 0.479 14.807 1.00 97.94 229 ILE A N 1
ATOM 1694 C CA . ILE A 1 229 ? -3.449 1.925 14.624 1.00 97.94 229 ILE A CA 1
ATOM 1695 C C . ILE A 1 229 ? -3.117 2.556 15.967 1.00 97.94 229 ILE A C 1
ATOM 1697 O O . ILE A 1 229 ? -3.722 2.192 16.972 1.00 97.94 229 ILE A O 1
ATOM 1701 N N . SER A 1 230 ? -2.170 3.486 15.984 1.00 97.88 230 SER A N 1
ATOM 1702 C CA . SER A 1 230 ? -1.721 4.168 17.195 1.00 97.88 230 SER A CA 1
ATOM 1703 C C . SER A 1 230 ? -1.693 5.679 16.952 1.00 97.88 230 SER A C 1
ATOM 1705 O O . SER A 1 230 ? -0.709 6.204 16.423 1.00 97.88 230 SER A O 1
ATOM 1707 N N . PRO A 1 231 ? -2.788 6.396 17.256 1.00 98.12 231 PRO A N 1
ATOM 1708 C CA . PRO A 1 231 ? -2.818 7.849 17.170 1.00 98.12 231 PRO A CA 1
ATOM 1709 C C . PRO A 1 231 ? -2.123 8.501 18.368 1.00 98.12 231 PRO A C 1
ATOM 1711 O O . PRO A 1 231 ? -2.301 8.077 19.509 1.00 98.12 231 PRO A O 1
ATOM 1714 N N . ALA A 1 232 ? -1.398 9.594 18.126 1.00 98.06 232 ALA A N 1
ATOM 1715 C CA . ALA A 1 232 ? -0.790 10.407 19.178 1.00 98.06 232 ALA A CA 1
ATOM 1716 C C . ALA A 1 232 ? -1.845 11.048 20.095 1.00 98.06 232 ALA A C 1
ATOM 1718 O O . ALA A 1 232 ? -1.641 11.137 21.304 1.00 98.06 232 ALA A O 1
ATOM 1719 N N . ASN A 1 233 ? -2.978 11.462 19.519 1.00 97.38 233 ASN A N 1
ATOM 1720 C CA . ASN A 1 233 ? -4.119 12.021 20.237 1.00 97.38 233 ASN A CA 1
ATOM 1721 C C . ASN A 1 233 ? -5.374 11.186 19.921 1.00 97.38 233 ASN A C 1
ATOM 1723 O O . ASN A 1 233 ? -6.095 11.512 18.982 1.00 97.38 233 ASN A O 1
ATOM 1727 N N . PRO A 1 234 ? -5.661 10.095 20.651 1.00 96.94 234 PRO A N 1
ATOM 1728 C CA . PRO A 1 234 ? -6.861 9.297 20.407 1.00 96.94 234 PRO A CA 1
ATOM 1729 C C . PRO A 1 234 ? -8.137 10.157 20.426 1.00 96.94 234 PRO A C 1
ATOM 1731 O O . PRO A 1 234 ? -8.353 10.937 21.355 1.00 96.94 234 PRO A O 1
ATOM 1734 N N . GLN A 1 235 ? -8.967 10.027 19.391 1.00 96.00 235 GLN A N 1
ATOM 1735 C CA . GLN A 1 235 ? -10.269 10.688 19.224 1.00 96.00 235 GLN A CA 1
ATOM 1736 C C . GLN A 1 235 ? -11.263 9.687 18.624 1.00 96.00 235 GLN A C 1
ATOM 1738 O O . GLN A 1 235 ? -10.814 8.749 17.971 1.00 96.00 235 GLN A O 1
ATOM 1743 N N . PRO A 1 236 ? -12.586 9.873 18.765 1.00 96.88 236 PRO A N 1
ATOM 1744 C CA . PRO A 1 236 ? -13.551 9.103 17.988 1.00 96.88 236 PRO A CA 1
ATOM 1745 C C . PRO A 1 236 ? -13.296 9.253 16.483 1.00 96.88 236 PRO A C 1
ATOM 1747 O O . PRO A 1 236 ? -13.041 10.371 16.018 1.00 96.88 236 PRO A O 1
ATOM 1750 N N . ALA A 1 237 ? -13.379 8.157 15.733 1.00 97.69 237 ALA A N 1
ATOM 1751 C CA . ALA A 1 237 ? -13.209 8.143 14.286 1.00 97.69 237 ALA A CA 1
ATOM 1752 C C . ALA A 1 237 ? -14.171 7.172 13.585 1.00 97.69 237 ALA A C 1
ATOM 1754 O O . ALA A 1 237 ? -14.662 6.194 14.157 1.00 97.69 237 ALA A O 1
ATOM 1755 N N . GLU A 1 238 ? -14.410 7.448 12.309 1.00 97.62 238 GLU A N 1
ATOM 1756 C CA . GLU A 1 238 ? -14.863 6.467 11.332 1.00 97.62 238 GLU A CA 1
ATOM 1757 C C . GLU A 1 238 ? -13.641 5.978 10.544 1.00 97.62 238 GLU A C 1
ATOM 1759 O O . GLU A 1 238 ? -12.808 6.775 10.112 1.00 97.62 238 GLU A O 1
ATOM 1764 N N . ILE A 1 239 ? -13.491 4.661 10.401 1.00 98.31 239 ILE A N 1
ATOM 1765 C CA . ILE A 1 239 ? -12.337 4.058 9.728 1.00 98.31 239 ILE A CA 1
ATOM 1766 C C . ILE A 1 239 ? -12.822 3.070 8.677 1.00 98.31 239 ILE A C 1
ATOM 1768 O O . ILE A 1 239 ? -13.628 2.180 8.960 1.00 98.31 239 ILE A O 1
ATOM 1772 N N . THR A 1 240 ? -12.294 3.209 7.463 1.00 98.38 240 THR A N 1
ATOM 1773 C CA . THR A 1 240 ? -12.481 2.245 6.374 1.00 98.38 240 THR A CA 1
ATOM 1774 C C . THR A 1 240 ? -11.243 1.370 6.253 1.00 98.38 240 THR A C 1
ATOM 1776 O O . THR A 1 240 ? -10.153 1.872 5.993 1.00 98.38 240 THR A O 1
ATOM 1779 N N . PHE A 1 241 ? -11.409 0.062 6.417 1.00 98.50 241 PHE A N 1
ATOM 1780 C CA . PHE A 1 241 ? -10.350 -0.940 6.343 1.00 98.50 241 PHE A CA 1
ATOM 1781 C C . PHE A 1 241 ? -10.393 -1.644 4.991 1.00 98.50 241 PHE A C 1
ATOM 1783 O O . PHE A 1 241 ? -11.401 -2.276 4.663 1.00 98.50 241 PHE A O 1
ATOM 1790 N N . TYR A 1 242 ? -9.302 -1.578 4.227 1.00 98.44 242 TYR A N 1
ATOM 1791 C CA . TYR A 1 242 ? -9.185 -2.247 2.933 1.00 98.44 242 TYR A CA 1
ATOM 1792 C C . TYR A 1 242 ? -8.410 -3.559 3.042 1.00 98.44 242 TYR A C 1
ATOM 1794 O O . TYR A 1 242 ? -7.389 -3.653 3.724 1.00 98.44 242 TYR A O 1
ATOM 1802 N N . TYR A 1 243 ? -8.861 -4.576 2.315 1.00 98.25 243 TYR A N 1
ATOM 1803 C CA . TYR A 1 243 ? -8.182 -5.862 2.178 1.00 98.25 243 TYR A CA 1
ATOM 1804 C C . TYR A 1 243 ? -8.299 -6.383 0.747 1.00 98.25 243 TYR A C 1
ATOM 1806 O O . TYR A 1 243 ? -9.224 -6.043 0.010 1.00 98.25 243 TYR A O 1
ATOM 1814 N N . HIS A 1 244 ? -7.326 -7.178 0.324 1.00 97.44 244 HIS A N 1
ATOM 1815 C CA . HIS A 1 244 ? -7.305 -7.769 -1.003 1.00 97.44 244 HIS A CA 1
ATOM 1816 C C . HIS A 1 244 ? -8.217 -9.002 -1.045 1.00 97.44 244 HIS A C 1
ATOM 1818 O O . HIS A 1 244 ? -8.309 -9.749 -0.071 1.00 97.44 244 HIS A O 1
ATOM 1824 N N . VAL A 1 245 ? -8.840 -9.287 -2.192 1.00 97.00 245 VAL A N 1
ATOM 1825 C CA . VAL A 1 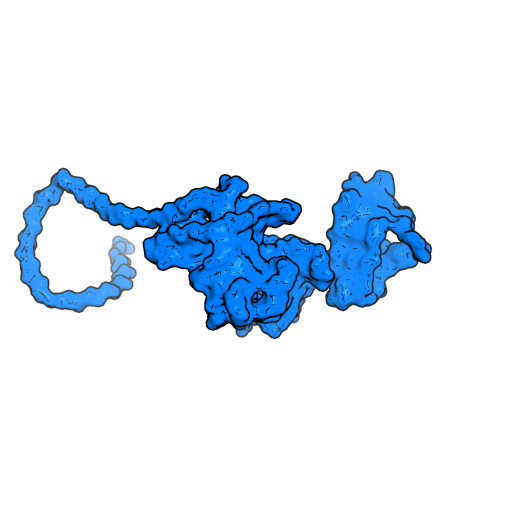245 ? -9.720 -10.462 -2.359 1.00 97.00 245 VAL A CA 1
ATOM 1826 C C . VAL A 1 245 ? -9.039 -11.787 -1.973 1.00 97.00 245 VAL A C 1
ATOM 1828 O O . VAL A 1 245 ? -9.670 -12.667 -1.387 1.00 97.00 245 VAL A O 1
ATOM 1831 N N . ASN A 1 246 ? -7.729 -11.905 -2.201 1.00 96.00 246 ASN A N 1
ATOM 1832 C CA . ASN A 1 246 ? -6.937 -13.086 -1.824 1.00 96.00 246 ASN A CA 1
ATOM 1833 C C . ASN A 1 246 ? -6.726 -13.240 -0.307 1.00 96.00 246 ASN A C 1
ATOM 1835 O O . ASN A 1 246 ? -6.360 -14.319 0.143 1.00 96.00 246 ASN A O 1
ATOM 1839 N N . GLU A 1 247 ? -6.976 -12.197 0.484 1.00 96.81 247 GLU A N 1
ATOM 1840 C CA . GLU A 1 247 ? -6.862 -12.232 1.946 1.00 96.81 247 GLU A CA 1
ATOM 1841 C C . GLU A 1 247 ? -8.202 -12.567 2.618 1.00 96.81 247 GLU A C 1
ATOM 1843 O O . GLU A 1 247 ? -8.251 -12.746 3.829 1.00 96.81 247 GLU A O 1
ATOM 1848 N N . THR A 1 248 ? -9.299 -12.683 1.862 1.00 95.81 248 THR A N 1
ATOM 1849 C CA . THR A 1 248 ? -10.662 -12.858 2.398 1.00 95.81 248 THR A CA 1
ATOM 1850 C C . THR A 1 248 ? -10.795 -14.041 3.367 1.00 95.81 248 THR A C 1
ATOM 1852 O O . THR A 1 248 ? -11.567 -13.977 4.322 1.00 95.81 248 THR A O 1
ATOM 1855 N N . ASN A 1 249 ? -10.042 -15.126 3.143 1.00 94.81 249 ASN A N 1
ATOM 1856 C CA . ASN A 1 249 ? -10.039 -16.319 4.002 1.00 94.81 249 ASN A CA 1
ATOM 1857 C C . ASN A 1 249 ? -11.458 -16.841 4.315 1.00 94.81 249 ASN A C 1
ATOM 1859 O O . ASN A 1 249 ? -11.810 -17.087 5.464 1.00 94.81 249 ASN A O 1
ATOM 1863 N N . ALA A 1 250 ? -12.288 -16.942 3.272 1.00 93.50 250 ALA A N 1
ATOM 1864 C CA . ALA A 1 250 ? -13.691 -17.363 3.329 1.00 93.50 250 ALA A CA 1
ATOM 1865 C C . ALA A 1 250 ? -14.664 -16.459 4.125 1.00 93.50 250 ALA A C 1
ATOM 1867 O O . ALA A 1 250 ? -15.811 -16.857 4.313 1.00 93.50 250 ALA A O 1
ATOM 1868 N N . ASN A 1 251 ? -14.266 -15.247 4.530 1.00 94.44 251 ASN A N 1
ATOM 1869 C CA . ASN A 1 251 ? -15.177 -14.269 5.138 1.00 94.44 251 ASN A CA 1
ATOM 1870 C C . ASN A 1 251 ? -16.042 -13.586 4.070 1.00 94.44 251 ASN A C 1
ATOM 1872 O O . ASN A 1 251 ? -15.532 -12.852 3.228 1.00 94.44 251 ASN A O 1
ATOM 1876 N N . ALA A 1 252 ? -17.351 -13.811 4.082 1.00 93.31 252 ALA A N 1
ATOM 1877 C CA . ALA A 1 252 ? -18.259 -13.261 3.076 1.00 93.31 252 ALA A CA 1
ATOM 1878 C C . ALA A 1 252 ? -18.748 -11.844 3.415 1.00 93.31 252 ALA A C 1
ATOM 1880 O O . ALA A 1 252 ? -19.074 -11.069 2.514 1.00 93.31 252 ALA A O 1
ATOM 1881 N N . ALA A 1 253 ? -18.830 -11.502 4.699 1.00 95.06 253 ALA A N 1
ATOM 1882 C CA . ALA A 1 253 ? -19.361 -10.232 5.178 1.00 95.06 253 ALA A CA 1
ATOM 1883 C C . ALA A 1 253 ? -18.658 -9.787 6.474 1.00 95.06 253 ALA A C 1
ATOM 1885 O O . ALA A 1 253 ? -19.329 -9.584 7.493 1.00 95.06 253 ALA A O 1
ATOM 1886 N N . PRO A 1 254 ? -17.325 -9.599 6.451 1.00 96.62 254 PRO A N 1
ATOM 1887 C CA . PRO A 1 254 ? -16.578 -9.374 7.675 1.00 96.62 254 PRO A CA 1
ATOM 1888 C C . PRO A 1 254 ? -17.024 -8.086 8.367 1.00 96.62 254 PRO A C 1
ATOM 1890 O O . PRO A 1 254 ? -17.404 -7.111 7.717 1.00 96.62 254 PRO A O 1
ATOM 1893 N N . VAL A 1 255 ? -16.980 -8.070 9.693 1.00 96.75 255 VAL A N 1
ATOM 1894 C CA . VAL A 1 255 ? -17.122 -6.859 10.511 1.00 96.75 255 VAL A CA 1
ATOM 1895 C C . VAL A 1 255 ? -15.794 -6.551 11.195 1.00 96.75 255 VAL A C 1
ATOM 1897 O O . VAL A 1 255 ? -14.902 -7.404 11.233 1.00 96.75 255 VAL A O 1
ATOM 1900 N N . VAL A 1 256 ? -15.645 -5.326 11.693 1.00 96.94 256 VAL A N 1
ATOM 1901 C CA . VAL A 1 256 ? -14.431 -4.897 12.398 1.00 96.94 256 VAL A CA 1
ATOM 1902 C C . VAL A 1 256 ? -14.484 -5.373 13.845 1.00 96.94 256 VAL A C 1
ATOM 1904 O O . VAL A 1 256 ? -15.491 -5.200 14.527 1.00 96.94 256 VAL A O 1
ATOM 1907 N N . TRP A 1 257 ? -13.384 -5.954 14.307 1.00 94.88 257 TRP A N 1
ATOM 1908 C CA . TRP A 1 257 ? -13.170 -6.352 15.692 1.00 94.88 257 TRP A CA 1
ATOM 1909 C C . TRP A 1 257 ? -11.927 -5.657 16.223 1.00 94.88 257 TRP A C 1
ATOM 1911 O O . TRP A 1 257 ? -10.880 -5.723 15.577 1.00 94.88 257 TRP A O 1
ATOM 1921 N N . HIS A 1 258 ? -12.019 -5.052 17.400 1.00 92.38 258 HIS A N 1
ATOM 1922 C CA . HIS A 1 258 ? -10.877 -4.481 18.101 1.00 92.38 258 HIS A CA 1
ATOM 1923 C C . HIS A 1 258 ? -10.440 -5.402 19.246 1.00 92.38 258 HIS A C 1
ATOM 1925 O O . HIS A 1 258 ? -11.250 -6.112 19.855 1.00 92.38 258 HIS A O 1
ATOM 1931 N N . TYR A 1 259 ? -9.143 -5.424 19.536 1.00 91.62 259 TYR A N 1
ATOM 1932 C CA . TYR A 1 259 ? -8.566 -6.296 20.548 1.00 91.62 259 TYR A CA 1
ATOM 1933 C C . TYR A 1 259 ? -8.528 -5.632 21.930 1.00 91.62 259 TYR A C 1
ATOM 1935 O O . TYR A 1 259 ? -7.817 -4.656 22.150 1.00 91.62 259 TYR A O 1
ATOM 1943 N N . LEU A 1 260 ? -9.211 -6.232 22.905 1.00 89.62 260 LEU A N 1
ATOM 1944 C CA . LEU A 1 260 ? -9.287 -5.738 24.287 1.00 89.62 260 LEU A CA 1
ATOM 1945 C C . LEU A 1 260 ? -8.131 -6.211 25.187 1.00 89.62 260 LEU A C 1
ATOM 1947 O O . LEU A 1 260 ? -8.048 -5.832 26.356 1.00 89.62 260 LEU A O 1
ATOM 1951 N N . GLY A 1 261 ? -7.243 -7.076 24.687 1.00 86.06 261 GLY A N 1
ATOM 1952 C CA . GLY A 1 261 ? -6.266 -7.771 25.526 1.00 86.06 261 GLY A CA 1
ATOM 1953 C C . GLY A 1 261 ? -6.791 -9.101 26.079 1.00 86.06 261 GLY A C 1
ATOM 1954 O O . GLY A 1 261 ? -7.981 -9.402 26.056 1.00 86.06 261 GLY A O 1
ATOM 1955 N N . GLY A 1 262 ? -5.883 -9.956 26.560 1.00 83.56 262 GLY A N 1
ATOM 1956 C CA . GLY A 1 262 ? -6.245 -11.235 27.189 1.00 83.56 262 GLY A CA 1
ATOM 1957 C C . GLY A 1 262 ? -6.999 -12.229 26.288 1.00 83.56 262 GLY A C 1
ATOM 1958 O O . GLY A 1 262 ? -7.657 -13.129 26.808 1.00 83.56 262 GLY A O 1
ATOM 1959 N N . GLY A 1 263 ? -6.919 -12.081 24.961 1.00 82.31 263 GLY A N 1
ATOM 1960 C CA . GLY A 1 263 ? -7.700 -12.867 24.000 1.00 82.31 263 GLY A CA 1
ATOM 1961 C C . GLY A 1 263 ? -9.139 -12.371 23.784 1.00 82.31 263 GLY A C 1
ATOM 1962 O O . GLY A 1 263 ? -9.900 -13.029 23.082 1.00 82.31 263 GLY A O 1
ATOM 1963 N N . ALA A 1 264 ? -9.543 -11.250 24.380 1.00 87.25 264 ALA A N 1
ATOM 1964 C CA . ALA A 1 264 ? -10.875 -10.691 24.180 1.00 87.25 264 ALA A CA 1
ATOM 1965 C C . ALA A 1 264 ? 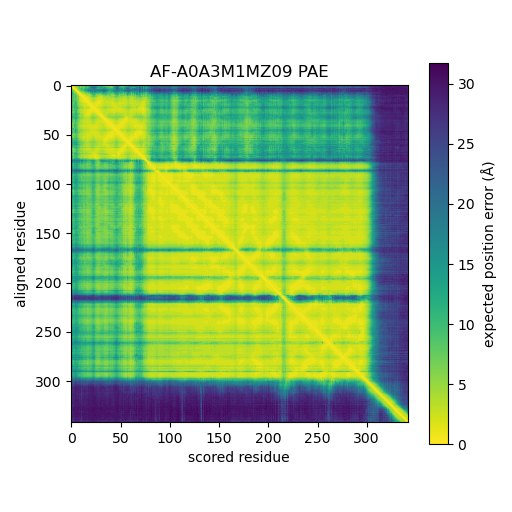-10.919 -9.770 22.954 1.00 87.25 264 ALA A C 1
ATOM 1967 O O . ALA A 1 264 ? -9.984 -9.015 22.694 1.00 87.25 264 ALA A O 1
ATOM 1968 N N . TRP A 1 265 ? -12.032 -9.838 22.229 1.00 90.44 265 TRP A N 1
ATOM 1969 C CA . TRP A 1 265 ? -12.320 -9.014 21.061 1.00 90.44 265 TRP A CA 1
ATOM 1970 C C . TRP A 1 265 ? -13.731 -8.458 21.180 1.00 90.44 265 TRP A C 1
ATOM 1972 O O . TRP A 1 265 ? -14.657 -9.195 21.542 1.00 90.44 265 TRP A O 1
ATOM 1982 N N . GLU A 1 266 ? -13.881 -7.188 20.840 1.00 92.81 266 GLU A N 1
ATOM 1983 C CA . GLU A 1 266 ? -15.154 -6.480 20.806 1.00 92.81 266 GLU A CA 1
ATOM 1984 C C . GLU A 1 266 ? -15.436 -6.007 19.381 1.00 92.81 266 GLU A C 1
ATOM 1986 O O . GLU A 1 266 ? -14.526 -5.665 18.625 1.00 92.81 266 GLU A O 1
ATOM 1991 N N . GLY A 1 267 ? -16.697 -6.133 18.975 1.00 94.56 267 GLY A N 1
ATOM 1992 C CA . GLY A 1 267 ? -17.130 -5.800 17.626 1.00 94.56 267 GLY A CA 1
ATOM 1993 C C . GLY A 1 267 ? -17.434 -4.316 17.532 1.00 94.56 267 GLY A C 1
ATOM 1994 O O . GLY A 1 267 ? -18.160 -3.787 18.370 1.00 94.56 267 GLY A O 1
ATOM 1995 N N . GLU A 1 268 ? -16.925 -3.673 16.492 1.00 96.94 268 GLU A N 1
ATOM 1996 C CA . GLU A 1 268 ? -17.234 -2.279 16.195 1.00 96.94 268 GLU A CA 1
ATOM 1997 C C . GLU A 1 268 ? -18.512 -2.156 15.367 1.00 96.94 268 GLU A C 1
ATOM 1999 O O . GLU A 1 268 ? -18.895 -3.054 14.602 1.00 96.94 268 GLU A O 1
ATOM 2004 N N . GLN A 1 269 ? -19.154 -0.992 15.458 1.00 96.94 269 GLN A N 1
ATOM 2005 C CA . GLN A 1 269 ? -20.351 -0.702 14.680 1.00 96.94 269 GLN A CA 1
ATOM 2006 C C . GLN A 1 269 ? -20.001 -0.551 13.195 1.00 96.94 269 GLN A C 1
ATOM 2008 O O . GLN A 1 269 ? -19.554 0.502 12.743 1.00 96.94 269 GLN A O 1
ATOM 2013 N N . THR A 1 270 ? -20.245 -1.607 12.418 1.00 97.62 270 THR A N 1
ATOM 2014 C CA . THR A 1 270 ? -20.050 -1.593 10.962 1.00 97.62 270 THR A CA 1
ATOM 2015 C C . THR A 1 270 ? -21.138 -0.757 10.289 1.00 97.62 270 THR A C 1
ATOM 2017 O O . THR A 1 270 ? -22.320 -1.095 10.370 1.00 97.62 270 THR A O 1
ATOM 2020 N N . THR A 1 271 ? -20.744 0.308 9.596 1.00 97.50 271 THR A N 1
ATOM 2021 C CA . THR A 1 271 ? -21.657 1.234 8.905 1.00 97.50 271 THR A CA 1
ATOM 2022 C C . THR A 1 271 ? -21.848 0.877 7.439 1.00 97.50 271 THR A C 1
ATOM 2024 O O . THR A 1 271 ? -22.962 0.973 6.923 1.00 97.50 271 THR A O 1
ATOM 2027 N N . ALA A 1 272 ? -20.790 0.419 6.769 1.00 97.56 272 ALA A N 1
ATOM 2028 C CA . ALA A 1 272 ? -20.827 0.080 5.353 1.00 97.56 272 ALA A CA 1
ATOM 2029 C C . ALA A 1 272 ? -19.775 -0.975 4.976 1.00 97.56 272 ALA A C 1
ATOM 2031 O O . ALA A 1 272 ? -18.838 -1.263 5.722 1.00 97.56 272 ALA A O 1
ATOM 2032 N N . ARG A 1 273 ? -19.951 -1.582 3.800 1.00 97.75 273 ARG A N 1
ATOM 2033 C CA . ARG A 1 273 ? -19.011 -2.531 3.189 1.00 97.75 273 ARG A CA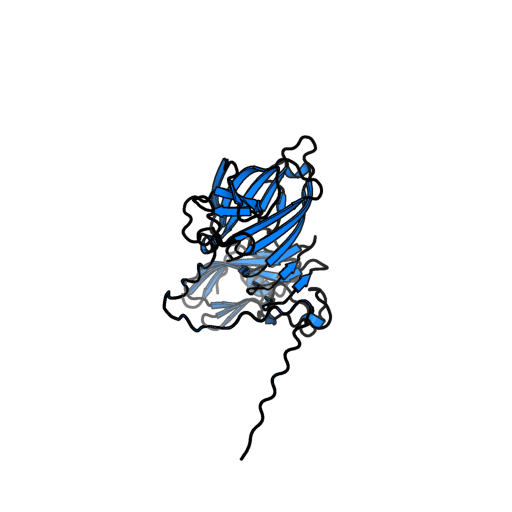 1
ATOM 2034 C C . ARG A 1 273 ? -19.129 -2.470 1.671 1.00 97.75 273 ARG A C 1
ATOM 2036 O O . ARG A 1 273 ? -20.203 -2.152 1.156 1.00 97.75 273 ARG A O 1
ATOM 2043 N N . GLY A 1 274 ? -18.077 -2.853 0.961 1.00 97.44 274 GLY A N 1
ATOM 2044 C CA . GLY A 1 274 ? -18.114 -2.904 -0.495 1.00 97.44 274 GLY A CA 1
ATOM 2045 C C . GLY A 1 274 ? -16.854 -3.479 -1.121 1.00 97.44 274 GLY A C 1
ATOM 2046 O O . GLY A 1 274 ? -15.977 -4.010 -0.441 1.00 97.44 274 GLY A O 1
ATOM 2047 N N . ALA A 1 275 ? -16.788 -3.375 -2.444 1.00 97.25 275 ALA A N 1
ATOM 2048 C CA . ALA A 1 275 ? -15.642 -3.777 -3.241 1.00 97.25 275 ALA A CA 1
ATOM 2049 C C . ALA A 1 275 ? -15.396 -2.755 -4.355 1.00 97.25 275 ALA A C 1
ATOM 2051 O O . ALA A 1 275 ? -16.339 -2.177 -4.898 1.00 97.25 275 ALA A O 1
ATOM 2052 N N . ASN A 1 276 ? -14.128 -2.547 -4.691 1.00 93.81 276 ASN A N 1
ATOM 2053 C CA . ASN A 1 276 ? -13.670 -1.764 -5.827 1.00 93.81 276 ASN A CA 1
ATOM 2054 C C . ASN A 1 276 ? -12.524 -2.522 -6.515 1.00 93.81 276 ASN A C 1
ATOM 2056 O O . ASN A 1 276 ? -11.394 -2.559 -6.024 1.00 93.81 276 ASN A O 1
ATOM 2060 N N . GLY A 1 277 ? -12.834 -3.183 -7.631 1.00 94.06 277 GLY A N 1
ATOM 2061 C CA . GLY A 1 277 ? -11.894 -4.080 -8.300 1.00 94.06 277 GLY A CA 1
ATOM 2062 C C . GLY A 1 277 ? -11.480 -5.243 -7.394 1.00 94.06 277 GLY A C 1
ATOM 2063 O O . GLY A 1 277 ? -12.325 -5.998 -6.923 1.00 94.06 277 GLY A O 1
ATOM 2064 N N . VAL A 1 278 ? -10.175 -5.383 -7.152 1.00 95.31 278 VAL A N 1
ATOM 2065 C CA . VAL A 1 278 ? -9.592 -6.444 -6.305 1.00 95.31 278 VAL A CA 1
ATOM 2066 C C . VAL A 1 278 ? -9.566 -6.102 -4.811 1.00 95.31 278 VAL A C 1
ATOM 2068 O O . VAL A 1 278 ? -9.200 -6.947 -3.990 1.00 95.31 278 VAL A O 1
ATOM 2071 N N . TRP A 1 279 ? -9.936 -4.869 -4.458 1.00 97.38 279 TRP A N 1
ATOM 2072 C CA . TRP A 1 279 ? -9.957 -4.378 -3.086 1.00 97.38 279 TRP A CA 1
ATOM 2073 C C . TRP A 1 279 ? -11.364 -4.466 -2.515 1.00 97.38 279 TRP A C 1
ATOM 2075 O O . TRP A 1 279 ? -12.308 -3.893 -3.054 1.00 97.38 279 TRP A O 1
ATOM 2085 N N . HIS A 1 280 ? -11.505 -5.167 -1.402 1.00 98.25 280 HIS A N 1
ATOM 2086 C CA . HIS A 1 280 ? -12.702 -5.142 -0.577 1.00 98.25 280 HIS A CA 1
ATOM 2087 C C . HIS A 1 280 ? -12.493 -4.186 0.593 1.00 98.25 280 HIS A C 1
ATOM 2089 O O . HIS A 1 280 ? -11.359 -3.925 1.000 1.00 98.25 280 HIS A O 1
ATOM 2095 N N . TRP A 1 281 ? -13.587 -3.671 1.145 1.00 98.31 281 TRP A N 1
ATOM 2096 C CA . TRP A 1 281 ? -13.525 -2.765 2.281 1.00 98.31 281 TRP A CA 1
ATOM 2097 C C . TRP A 1 281 ? -14.697 -2.932 3.242 1.00 98.31 281 TRP A C 1
ATOM 2099 O O . TRP A 1 281 ? -15.795 -3.354 2.868 1.00 98.31 281 TRP A O 1
ATOM 2109 N N . VAL A 1 282 ? -14.436 -2.581 4.498 1.00 98.44 282 VAL A N 1
ATOM 2110 C CA . VAL A 1 282 ? -15.405 -2.506 5.594 1.00 98.44 282 VAL A CA 1
ATOM 2111 C C . VAL A 1 282 ? -15.177 -1.199 6.336 1.00 98.44 282 VAL A C 1
ATOM 2113 O O . VAL A 1 282 ? -14.041 -0.867 6.660 1.00 98.44 282 VAL A O 1
ATOM 2116 N N . GLN A 1 283 ? -16.254 -0.476 6.616 1.00 98.19 283 GLN A N 1
ATOM 2117 C CA . GLN A 1 283 ? -16.235 0.768 7.370 1.00 98.19 283 GLN A CA 1
ATOM 2118 C C . GLN A 1 283 ? -16.886 0.563 8.738 1.00 98.19 283 GLN A C 1
ATOM 2120 O O . GLN A 1 283 ? -17.943 -0.066 8.837 1.00 98.19 283 GLN A O 1
ATOM 2125 N N . ALA A 1 284 ? -16.262 1.101 9.781 1.00 98.06 284 ALA A N 1
ATOM 2126 C CA . ALA A 1 284 ? -16.809 1.128 11.129 1.00 98.06 284 ALA A CA 1
ATOM 2127 C C . ALA A 1 284 ? -16.740 2.538 11.721 1.00 98.06 284 ALA A C 1
ATOM 2129 O O . ALA A 1 284 ? -15.796 3.281 11.459 1.00 98.06 284 ALA A O 1
ATOM 2130 N N . SER A 1 285 ? -17.750 2.894 12.513 1.00 96.94 285 SER A N 1
ATOM 2131 C CA . SER A 1 285 ? -17.903 4.217 13.126 1.00 96.94 285 SER A CA 1
ATOM 2132 C C . SER A 1 285 ? -17.810 4.157 14.642 1.00 96.94 285 SER A C 1
ATOM 2134 O O . SER A 1 285 ? -18.188 3.149 15.235 1.00 96.94 285 SER A O 1
ATOM 2136 N N . GLY A 1 286 ? -17.456 5.282 15.263 1.00 94.44 286 GLY A N 1
ATOM 2137 C CA . GLY A 1 286 ? -17.456 5.412 16.721 1.00 94.44 286 GLY A CA 1
ATOM 2138 C C . GLY A 1 286 ? -16.248 4.758 17.385 1.00 94.44 286 GLY A C 1
ATOM 2139 O O . GLY A 1 286 ? -16.282 4.540 18.588 1.00 94.44 286 GLY A O 1
ATOM 2140 N N . ILE A 1 287 ? -15.192 4.479 16.616 1.00 97.38 287 ILE A N 1
ATOM 2141 C CA . ILE A 1 287 ? -13.950 3.905 17.129 1.00 97.38 287 ILE A CA 1
ATOM 2142 C C . ILE A 1 287 ? -13.261 4.960 17.991 1.00 97.38 287 ILE A C 1
ATOM 2144 O O . ILE A 1 287 ? -12.789 5.971 17.472 1.00 97.38 287 ILE A O 1
ATOM 2148 N N . ASP A 1 288 ? -13.204 4.734 19.299 1.00 95.94 288 ASP A N 1
ATOM 2149 C CA . ASP A 1 288 ? -12.525 5.593 20.277 1.00 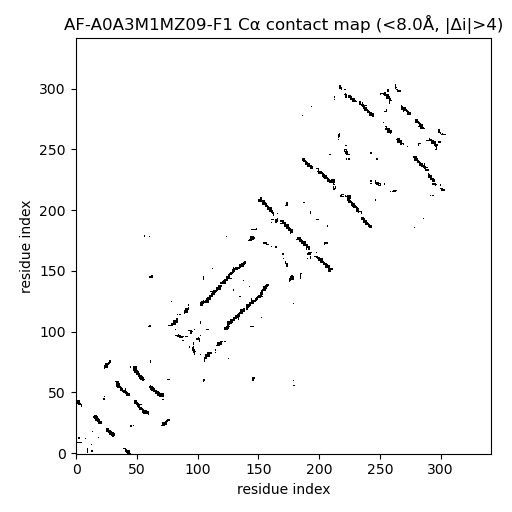95.94 288 ASP A CA 1
ATOM 2150 C C . ASP A 1 288 ? -11.438 4.853 21.081 1.00 95.94 288 ASP A C 1
ATOM 2152 O O . ASP A 1 288 ? -10.632 5.485 21.772 1.00 95.94 288 ASP A O 1
ATOM 2156 N N . ALA A 1 289 ? -11.353 3.530 20.918 1.00 95.62 289 ALA A N 1
ATOM 2157 C CA . ALA A 1 289 ? -10.287 2.677 21.413 1.00 95.62 289 ALA A CA 1
ATOM 2158 C C . ALA A 1 289 ? -9.429 2.161 20.250 1.00 95.62 289 ALA A C 1
ATOM 2160 O O . ALA A 1 289 ? -9.919 1.598 19.274 1.00 95.62 289 ALA A O 1
ATOM 2161 N N . TYR A 1 290 ? -8.116 2.330 20.376 1.00 95.44 290 TYR A N 1
ATOM 2162 C CA . TYR A 1 290 ? -7.157 1.987 19.333 1.00 95.44 290 TYR A CA 1
ATOM 2163 C C . TYR A 1 290 ? -6.309 0.807 19.780 1.00 95.44 290 TYR A C 1
ATOM 2165 O O . TYR A 1 290 ? -5.633 0.847 20.808 1.00 95.44 290 TYR A O 1
ATOM 2173 N N . SER A 1 291 ? -6.398 -0.277 19.024 1.00 88.19 291 SER A N 1
ATOM 2174 C CA . SER A 1 291 ? -5.738 -1.544 19.313 1.00 88.19 291 SER A CA 1
ATOM 2175 C C . SER A 1 291 ? -5.523 -2.296 17.999 1.00 88.19 291 SER A C 1
ATOM 2177 O O . SER A 1 291 ? -5.881 -1.789 16.932 1.00 88.19 291 SER A O 1
ATOM 2179 N N . PRO A 1 292 ? -4.935 -3.500 18.015 1.00 93.56 292 PRO A N 1
ATOM 2180 C CA . PRO A 1 292 ? -5.000 -4.354 16.848 1.00 93.56 292 PRO A CA 1
ATOM 2181 C C . PRO A 1 292 ? -6.457 -4.585 16.416 1.00 93.56 292 PRO A C 1
ATOM 2183 O O . PRO A 1 292 ? -7.276 -5.055 17.204 1.00 93.56 292 PRO A O 1
ATOM 2186 N N . PHE A 1 293 ? -6.755 -4.298 15.154 1.00 95.38 293 PHE A N 1
ATOM 2187 C CA . PHE A 1 293 ? -8.024 -4.590 14.509 1.00 95.38 293 PHE A CA 1
ATOM 2188 C C . PHE A 1 293 ? -7.902 -5.823 13.614 1.00 95.38 293 PHE A C 1
ATOM 2190 O O . PHE A 1 293 ? -6.886 -6.047 12.941 1.00 95.38 293 PHE A O 1
ATOM 2197 N N . ALA A 1 294 ? -8.976 -6.602 13.578 1.00 95.38 294 ALA A N 1
ATOM 2198 C CA . ALA A 1 294 ? -9.161 -7.735 12.687 1.00 95.38 294 ALA A CA 1
ATOM 2199 C C . ALA A 1 294 ? -10.523 -7.644 11.995 1.00 95.38 294 ALA A C 1
ATOM 2201 O O . ALA A 1 294 ? -11.458 -7.039 12.516 1.00 95.38 294 ALA A O 1
ATOM 2202 N N . LEU A 1 295 ? -10.645 -8.279 10.830 1.00 96.19 295 LEU A N 1
ATOM 2203 C CA . LEU A 1 295 ? -11.899 -8.356 10.083 1.00 96.19 295 LEU A CA 1
ATOM 2204 C C . LEU A 1 295 ? -12.385 -9.810 10.068 1.00 96.19 295 LEU A C 1
ATOM 2206 O O . LEU A 1 295 ? -11.631 -10.693 9.659 1.00 96.19 295 LEU A O 1
ATOM 2210 N N . ALA A 1 296 ? -13.608 -10.084 10.524 1.00 95.19 296 ALA A N 1
ATOM 2211 C CA . ALA A 1 296 ? -14.159 -11.446 10.566 1.00 95.19 296 ALA A CA 1
ATOM 2212 C C . ALA A 1 296 ? -15.696 -11.456 10.529 1.00 95.19 296 ALA A C 1
ATOM 2214 O O . ALA A 1 296 ? -16.322 -10.547 11.072 1.00 95.19 296 ALA A O 1
ATOM 2215 N N . ASP A 1 297 ? -16.306 -12.487 9.933 1.00 94.19 297 ASP A N 1
ATOM 2216 C CA . ASP A 1 297 ? -17.772 -12.656 9.841 1.00 94.19 297 ASP A CA 1
ATOM 2217 C C . ASP A 1 297 ? -18.439 -12.921 11.201 1.00 94.19 297 ASP A C 1
ATOM 2219 O O . ASP A 1 297 ? -19.598 -12.574 11.428 1.00 94.19 297 ASP A O 1
ATOM 2223 N N . ALA A 1 298 ? -17.714 -13.569 12.108 1.00 87.19 298 ALA A N 1
ATOM 2224 C CA . ALA A 1 298 ? -18.186 -13.945 13.432 1.00 87.19 298 ALA A CA 1
ATOM 2225 C C . ALA A 1 298 ? -17.172 -13.515 14.485 1.00 87.19 298 ALA A C 1
ATOM 2227 O O . ALA A 1 298 ? -16.007 -13.283 14.159 1.00 87.19 298 ALA A O 1
ATOM 2228 N N . GLN A 1 299 ? -17.616 -13.463 15.746 1.00 81.75 299 GLN A N 1
ATOM 2229 C CA . GLN A 1 299 ? -16.743 -13.108 16.855 1.00 81.75 299 GLN A CA 1
ATOM 2230 C C . GLN A 1 299 ? -15.487 -13.988 16.857 1.00 81.75 299 GLN A C 1
ATOM 2232 O O . GLN A 1 299 ? -15.590 -15.211 16.993 1.00 81.75 299 GLN A O 1
ATOM 2237 N N . PRO A 1 300 ? -14.304 -13.370 16.759 1.00 71.12 300 PRO A N 1
ATOM 2238 C CA . PRO A 1 300 ? -13.042 -13.922 17.203 1.00 71.12 300 PRO A CA 1
ATOM 2239 C C . PRO A 1 300 ? -13.120 -14.767 18.481 1.00 71.12 300 PRO A C 1
ATOM 2241 O O . PRO A 1 300 ? -13.110 -14.247 19.595 1.00 71.12 300 PRO A O 1
ATOM 2244 N N . THR A 1 301 ? -13.137 -16.094 18.363 1.00 62.12 301 THR A N 1
ATOM 2245 C CA . THR A 1 301 ? -12.878 -16.956 19.520 1.00 62.12 301 THR A CA 1
ATOM 2246 C C . THR A 1 301 ? -11.377 -17.047 19.731 1.00 62.12 301 THR A C 1
ATOM 2248 O O . THR A 1 301 ? -10.697 -17.751 18.984 1.00 62.12 301 THR A O 1
ATOM 2251 N N . ALA A 1 302 ? -10.841 -16.387 20.759 1.00 57.97 302 ALA A N 1
ATOM 2252 C CA . ALA A 1 302 ? -9.484 -16.700 21.181 1.00 57.97 302 ALA A CA 1
ATOM 2253 C C . ALA A 1 302 ? -9.414 -18.162 21.623 1.00 57.97 302 ALA A C 1
ATOM 2255 O O . ALA A 1 302 ? -10.179 -18.617 22.480 1.00 57.97 302 ALA A O 1
ATOM 2256 N N . LEU A 1 303 ? -8.463 -18.901 21.054 1.00 55.69 303 LEU A N 1
ATOM 2257 C CA . LEU A 1 303 ? -8.125 -20.232 21.534 1.00 55.69 303 LEU A CA 1
ATOM 2258 C C . LEU A 1 303 ? -7.523 -20.104 22.935 1.00 55.69 303 LEU A C 1
ATOM 2260 O O . LEU A 1 303 ? -6.324 -19.894 23.117 1.00 55.69 303 LEU A O 1
ATOM 2264 N N . ARG A 1 304 ? -8.367 -20.245 23.957 1.00 51.09 304 ARG A N 1
ATOM 2265 C CA . ARG A 1 304 ? -7.909 -20.430 25.328 1.00 51.09 304 ARG A CA 1
ATOM 2266 C C . ARG A 1 304 ? -7.420 -21.869 25.444 1.00 51.09 304 ARG A C 1
ATOM 2268 O O . ARG A 1 304 ? -8.227 -22.799 25.470 1.00 51.09 304 ARG A O 1
ATOM 2275 N N . LEU A 1 305 ? -6.102 -22.059 25.532 1.00 51.47 305 LEU A N 1
ATOM 2276 C CA . LEU A 1 305 ? -5.521 -23.328 25.974 1.00 51.47 305 LEU A CA 1
ATOM 2277 C C . LEU A 1 305 ? -5.992 -23.574 27.408 1.00 51.47 305 LEU A C 1
ATOM 2279 O O . LEU A 1 305 ? -5.389 -23.132 28.387 1.00 51.47 305 LEU A O 1
ATOM 2283 N N . THR A 1 306 ? -7.132 -24.240 27.528 1.00 47.50 306 THR A N 1
ATOM 2284 C CA . THR A 1 306 ? -7.702 -24.627 28.809 1.00 47.50 306 THR A CA 1
ATOM 2285 C C . THR A 1 306 ? -6.846 -25.781 29.290 1.00 47.50 306 THR A C 1
ATOM 2287 O O . THR A 1 306 ? -7.105 -26.907 28.900 1.00 47.50 306 THR A O 1
ATOM 2290 N N . ARG A 1 307 ? -5.760 -25.449 30.007 1.00 46.84 307 ARG A N 1
ATOM 2291 C CA . ARG A 1 307 ? -4.860 -26.314 30.789 1.00 46.84 307 ARG A CA 1
ATOM 2292 C C . ARG A 1 307 ? -4.746 -27.744 30.236 1.00 46.84 307 ARG A C 1
ATOM 2294 O O . ARG A 1 307 ? -5.674 -28.523 30.406 1.00 46.84 307 ARG A O 1
ATOM 2301 N N . LEU A 1 308 ? -3.578 -28.135 29.710 1.00 53.12 308 LEU A N 1
ATOM 2302 C CA . LEU A 1 308 ? -3.233 -29.554 29.534 1.00 53.12 308 LEU A CA 1
ATOM 2303 C C . LEU A 1 308 ? -3.457 -30.273 30.875 1.00 53.12 308 LEU A C 1
ATOM 2305 O O . LEU A 1 308 ? -2.619 -30.214 31.775 1.00 53.12 308 LEU A O 1
ATOM 2309 N N . GLN A 1 309 ? -4.621 -30.901 31.043 1.00 52.53 309 GLN A N 1
ATOM 2310 C CA . GLN A 1 309 ? -4.834 -31.868 32.097 1.00 52.53 309 GLN A CA 1
ATOM 2311 C C . GLN A 1 309 ? -3.996 -33.059 31.670 1.00 52.53 309 GLN A C 1
ATOM 2313 O O . GLN A 1 309 ? -4.394 -33.847 30.815 1.00 52.53 309 GLN A O 1
ATOM 2318 N N . GLY A 1 310 ? -2.783 -33.136 32.217 1.00 49.00 310 GLY A N 1
ATOM 2319 C CA . GLY A 1 310 ? -2.055 -34.385 32.246 1.00 49.00 310 GLY A CA 1
ATOM 2320 C C . GLY A 1 310 ? -2.956 -35.387 32.949 1.00 49.00 310 GLY A C 1
ATOM 2321 O O . GLY A 1 310 ? -3.038 -35.391 34.175 1.00 49.00 310 GLY A O 1
ATOM 2322 N N . ASN A 1 311 ? -3.665 -36.203 32.172 1.00 47.91 311 ASN A N 1
ATOM 2323 C CA . ASN A 1 311 ? -4.171 -37.467 32.663 1.00 47.91 311 ASN A CA 1
ATOM 2324 C C . ASN A 1 311 ? -2.929 -38.297 32.962 1.00 47.91 311 ASN A C 1
ATOM 2326 O O . ASN A 1 311 ? -2.429 -39.023 32.108 1.00 47.91 311 ASN A O 1
ATOM 2330 N N . SER A 1 312 ? -2.395 -38.136 34.171 1.00 53.28 312 SER A N 1
ATOM 2331 C CA . SER A 1 312 ? -1.523 -39.131 34.766 1.00 53.28 312 SER A CA 1
ATOM 2332 C C . SER A 1 312 ? -2.309 -40.442 34.705 1.00 53.28 312 SER A C 1
ATOM 2334 O O . SER A 1 312 ? -3.389 -40.499 35.301 1.00 53.28 312 SER A O 1
ATOM 2336 N N . PRO A 1 313 ? -1.859 -41.473 33.970 1.00 54.75 313 PRO A N 1
ATOM 2337 C CA . PRO A 1 313 ? -2.518 -42.765 34.026 1.00 54.75 313 PRO A CA 1
ATOM 2338 C C . PRO A 1 313 ? -2.503 -43.219 35.487 1.00 54.75 313 PRO A C 1
ATOM 2340 O O . PRO A 1 313 ? -1.445 -43.414 36.088 1.00 54.75 313 PRO A O 1
ATOM 2343 N N . ALA A 1 314 ? -3.689 -43.308 36.085 1.00 54.66 314 ALA A N 1
ATOM 2344 C CA . ALA A 1 314 ? -3.867 -43.870 37.409 1.00 54.66 314 ALA A CA 1
ATOM 2345 C C . ALA A 1 314 ? -3.403 -45.331 37.349 1.00 54.66 314 ALA A C 1
ATOM 2347 O O . ALA A 1 314 ? -4.079 -46.165 36.753 1.00 54.66 314 ALA A O 1
ATOM 2348 N N . GLY A 1 315 ? -2.222 -45.635 37.896 1.00 53.66 315 GLY A N 1
ATOM 2349 C CA . GLY A 1 315 ? -1.740 -47.016 37.867 1.00 53.66 315 GLY A CA 1
ATOM 2350 C C . GLY A 1 315 ? -0.300 -47.317 38.268 1.00 53.66 315 GLY A C 1
ATOM 2351 O O . GLY A 1 315 ? 0.080 -48.475 38.164 1.00 53.66 315 GLY A O 1
ATOM 2352 N N . PHE A 1 316 ? 0.510 -46.364 38.738 1.00 48.22 316 PHE A N 1
ATOM 2353 C CA . PHE A 1 316 ? 1.849 -46.698 39.243 1.00 48.22 316 PHE A CA 1
ATOM 2354 C C . PHE A 1 316 ? 2.127 -46.053 40.604 1.00 48.22 316 PHE A C 1
ATOM 2356 O O . PHE A 1 316 ? 2.652 -44.948 40.706 1.00 48.22 316 PHE A O 1
ATOM 2363 N N . SER A 1 317 ? 1.759 -46.770 41.670 1.00 39.97 317 SER A N 1
ATOM 2364 C CA . SER A 1 317 ? 2.227 -46.503 43.028 1.00 39.97 317 SER A CA 1
ATOM 2365 C C . SER A 1 317 ? 3.588 -47.174 43.232 1.00 39.97 317 SER A C 1
ATOM 2367 O O . SER A 1 317 ? 3.659 -48.363 43.542 1.00 39.97 317 SER A O 1
ATOM 2369 N N . TRP A 1 318 ? 4.675 -46.422 43.084 1.00 43.25 318 TRP A N 1
ATOM 2370 C CA . TRP A 1 318 ? 5.919 -46.771 43.771 1.00 43.25 318 TRP A CA 1
ATOM 2371 C C . TRP A 1 318 ? 5.933 -46.053 45.124 1.00 43.25 318 TRP A C 1
ATOM 2373 O O . TRP A 1 318 ? 5.633 -44.857 45.167 1.00 43.25 318 TRP A O 1
ATOM 2383 N N . PRO A 1 319 ? 6.278 -46.729 46.233 1.00 45.59 319 PRO A N 1
ATOM 2384 C CA . PRO A 1 319 ? 6.496 -46.054 47.499 1.00 45.59 319 PRO A CA 1
ATOM 2385 C C . PRO A 1 319 ? 7.817 -45.284 47.400 1.00 45.59 319 PRO A C 1
ATOM 2387 O O . PRO A 1 319 ? 8.893 -45.857 47.551 1.00 45.59 319 PRO A O 1
ATOM 2390 N N . ILE A 1 320 ? 7.747 -43.984 47.117 1.00 45.94 320 ILE A N 1
ATOM 2391 C CA . ILE A 1 320 ? 8.893 -43.090 47.294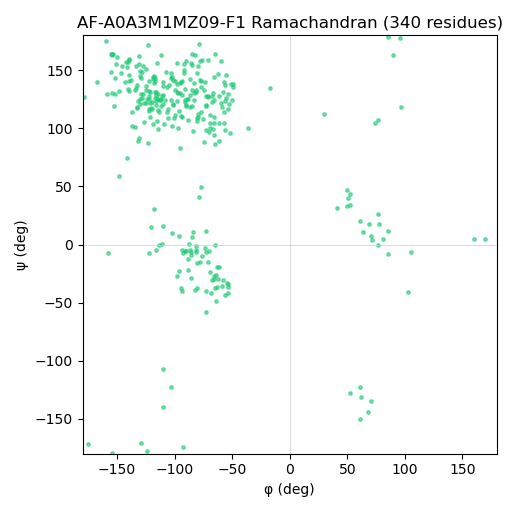 1.00 45.94 320 ILE A CA 1
ATOM 2392 C C . ILE A 1 320 ? 8.813 -42.544 48.725 1.00 45.94 320 ILE A C 1
ATOM 2394 O O . ILE A 1 320 ? 7.813 -41.907 49.068 1.00 45.94 320 ILE A O 1
ATOM 2398 N N . PRO A 1 321 ? 9.823 -42.777 49.581 1.00 46.62 321 PRO A N 1
ATOM 2399 C CA . PRO A 1 321 ? 9.878 -42.139 50.884 1.00 46.62 321 PRO A CA 1
ATOM 2400 C C . PRO A 1 321 ? 10.061 -40.631 50.693 1.00 46.62 321 PRO A C 1
ATOM 2402 O O . PRO A 1 321 ? 10.998 -40.173 50.039 1.00 46.62 321 PRO A O 1
ATOM 2405 N N . VAL A 1 322 ? 9.144 -39.859 51.274 1.00 40.81 322 VAL A N 1
ATOM 2406 C CA . VAL A 1 322 ? 9.242 -38.403 51.380 1.00 40.81 322 VAL A CA 1
ATOM 2407 C C . VAL A 1 322 ? 10.419 -38.081 52.299 1.00 40.81 322 VAL A C 1
ATOM 2409 O O . VAL A 1 322 ? 10.304 -38.146 53.521 1.00 40.81 322 VAL A O 1
ATOM 2412 N N . LEU A 1 323 ? 11.564 -37.745 51.707 1.00 39.81 323 LEU A N 1
ATOM 2413 C CA . LEU A 1 323 ? 12.649 -37.074 52.407 1.00 39.81 323 LEU A CA 1
ATOM 2414 C C . LEU A 1 323 ? 12.391 -35.567 52.304 1.00 39.81 323 LEU A C 1
ATOM 2416 O O . LEU A 1 323 ? 12.516 -34.973 51.234 1.00 39.81 323 LEU A O 1
ATOM 2420 N N . ALA A 1 324 ? 11.977 -34.957 53.413 1.00 44.53 324 ALA A N 1
ATOM 2421 C CA . ALA A 1 324 ? 11.853 -33.512 53.520 1.00 44.53 324 ALA A CA 1
ATOM 2422 C C . ALA A 1 324 ? 13.250 -32.877 53.411 1.00 44.53 324 ALA A C 1
ATOM 2424 O O . ALA A 1 324 ? 14.034 -32.929 54.355 1.00 44.53 324 ALA A O 1
ATOM 2425 N N . ILE A 1 325 ? 13.560 -32.285 52.256 1.00 38.03 325 ILE A N 1
ATOM 2426 C CA . ILE A 1 325 ? 14.717 -31.403 52.089 1.00 38.03 325 ILE A CA 1
ATOM 2427 C C . ILE A 1 325 ? 14.197 -29.969 52.099 1.00 38.03 325 ILE A C 1
ATOM 2429 O O . ILE A 1 325 ? 13.626 -29.467 51.132 1.00 38.03 325 ILE A O 1
ATOM 2433 N N . THR A 1 326 ? 14.383 -29.313 53.236 1.00 44.72 326 THR A N 1
ATOM 2434 C CA . THR A 1 326 ? 14.317 -27.862 53.367 1.00 44.72 326 THR A CA 1
ATOM 2435 C C . THR A 1 326 ? 15.483 -27.219 52.619 1.00 44.72 326 THR A C 1
ATOM 2437 O O . THR A 1 326 ? 16.633 -27.471 52.960 1.00 44.72 326 THR A O 1
ATOM 2440 N N . GLY A 1 327 ? 15.159 -26.338 51.669 1.00 44.31 327 GLY A N 1
ATOM 2441 C CA . GLY A 1 327 ? 15.987 -25.202 51.255 1.00 44.31 327 GLY A CA 1
ATOM 2442 C C . GLY A 1 327 ? 17.194 -25.491 50.358 1.00 44.31 327 GLY A C 1
ATOM 2443 O O . GLY A 1 327 ? 18.233 -25.917 50.839 1.00 44.31 327 GLY A O 1
ATOM 2444 N N . ALA A 1 328 ? 17.091 -25.122 49.078 1.00 37.75 328 ALA A N 1
ATOM 2445 C CA . ALA A 1 328 ? 18.097 -24.331 48.358 1.00 37.75 328 ALA A CA 1
ATOM 2446 C C . ALA A 1 328 ? 17.629 -24.075 46.917 1.00 37.75 328 ALA A C 1
ATOM 2448 O O . ALA A 1 328 ? 17.295 -24.994 46.173 1.00 37.75 328 ALA A O 1
ATOM 2449 N N . LEU A 1 329 ? 17.629 -22.800 46.539 1.00 47.75 329 LEU A N 1
ATOM 2450 C CA . LEU A 1 329 ? 17.520 -22.309 45.172 1.00 47.75 329 LEU A CA 1
ATOM 2451 C C . LEU A 1 329 ? 18.693 -22.882 44.354 1.00 47.75 329 LEU A C 1
ATOM 2453 O O . LEU A 1 329 ? 19.844 -22.596 44.676 1.00 47.75 329 LEU A O 1
ATOM 2457 N N . VAL A 1 330 ? 18.425 -23.679 43.315 1.00 36.22 330 VAL A N 1
ATOM 2458 C CA . VAL A 1 330 ? 19.467 -24.170 42.398 1.00 36.22 330 VAL A CA 1
ATOM 2459 C C . VAL A 1 330 ? 19.159 -23.748 40.967 1.00 36.22 330 VAL A C 1
ATOM 2461 O O . VAL A 1 330 ? 18.156 -24.119 40.363 1.00 36.22 330 VAL A O 1
ATOM 2464 N N . LEU A 1 331 ? 20.089 -22.938 40.473 1.00 37.84 331 LEU A N 1
ATOM 2465 C CA . LEU A 1 331 ? 20.298 -22.458 39.119 1.00 37.84 331 LEU A CA 1
ATOM 2466 C C . LEU A 1 331 ? 20.531 -23.646 38.164 1.00 37.84 331 LEU A C 1
ATOM 2468 O O . LEU A 1 331 ? 21.470 -24.418 38.355 1.00 37.84 331 LEU A O 1
ATOM 2472 N N . ILE A 1 332 ? 19.707 -23.792 37.124 1.00 38.22 332 ILE A N 1
ATOM 2473 C CA . ILE A 1 332 ? 19.915 -24.810 36.084 1.00 38.22 332 ILE A CA 1
ATOM 2474 C C . ILE A 1 332 ? 20.966 -24.290 35.097 1.00 38.22 332 ILE A C 1
ATOM 2476 O O . ILE A 1 332 ? 20.698 -23.391 34.303 1.00 38.22 332 ILE A O 1
ATOM 2480 N N . HIS A 1 333 ? 22.164 -24.876 35.135 1.00 34.06 333 HIS A N 1
ATOM 2481 C CA . HIS A 1 333 ? 23.172 -24.760 34.082 1.00 34.06 333 HIS A CA 1
ATOM 2482 C C . HIS A 1 333 ? 23.273 -26.115 33.368 1.00 34.06 333 HIS A C 1
ATOM 2484 O O . HIS A 1 333 ? 23.829 -27.074 33.900 1.00 34.06 333 HIS A O 1
ATOM 2490 N N . LEU A 1 334 ? 22.692 -26.214 32.171 1.00 38.38 334 LEU A N 1
ATOM 2491 C CA . LEU A 1 334 ? 22.767 -27.410 31.331 1.00 38.38 334 LEU A CA 1
ATOM 2492 C C . LEU A 1 334 ? 24.118 -27.446 30.601 1.00 38.38 334 LEU A C 1
ATOM 2494 O O . LEU A 1 334 ? 24.354 -26.677 29.672 1.00 38.38 334 LEU A O 1
ATOM 2498 N N . ARG A 1 335 ? 24.995 -28.382 30.980 1.00 40.00 335 ARG A N 1
ATOM 2499 C CA . ARG A 1 335 ? 26.064 -28.890 30.106 1.00 40.00 335 ARG A CA 1
ATOM 2500 C C . ARG A 1 335 ? 25.906 -30.396 29.948 1.00 40.00 335 ARG A C 1
ATOM 2502 O O . ARG A 1 335 ? 26.168 -31.154 30.875 1.00 40.00 335 ARG A O 1
ATOM 2509 N N . HIS A 1 336 ? 25.520 -30.815 28.749 1.00 39.72 336 HIS A N 1
ATOM 2510 C CA . HIS A 1 336 ? 25.597 -32.204 28.315 1.00 39.72 336 HIS A CA 1
ATOM 2511 C C . HIS A 1 336 ? 27.008 -32.481 27.771 1.00 39.72 336 HIS A C 1
ATOM 2513 O O . HIS A 1 336 ? 27.434 -31.867 26.794 1.00 39.72 336 HIS A O 1
ATOM 2519 N N . LYS A 1 337 ? 27.729 -33.421 28.388 1.00 45.59 337 LYS A N 1
ATOM 2520 C CA . LYS A 1 337 ? 28.821 -34.172 27.756 1.00 45.59 337 LYS A CA 1
ATOM 2521 C C . LYS A 1 337 ? 28.687 -35.635 28.169 1.00 45.59 337 LYS A C 1
ATOM 2523 O O . LYS A 1 337 ? 28.828 -35.953 29.344 1.00 45.59 337 LYS A O 1
ATOM 2528 N N . HIS A 1 338 ? 28.404 -36.491 27.193 1.00 49.12 338 HIS A N 1
ATOM 2529 C CA . HIS A 1 338 ? 28.527 -37.941 27.300 1.00 49.12 338 HIS A CA 1
ATOM 2530 C C . HIS A 1 338 ? 29.990 -38.348 27.037 1.00 49.12 338 HIS A C 1
ATOM 2532 O O . HIS A 1 338 ? 30.548 -37.999 25.998 1.00 49.12 338 HIS A O 1
ATOM 2538 N N . HIS A 1 339 ? 30.590 -39.070 27.989 1.00 53.44 339 HIS A N 1
ATOM 2539 C CA . HIS A 1 339 ? 31.525 -40.180 27.740 1.00 53.44 339 HIS A CA 1
ATOM 2540 C C . HIS A 1 339 ? 30.665 -41.429 27.392 1.00 53.44 339 HIS A C 1
ATOM 2542 O O . HIS A 1 339 ? 29.479 -41.436 27.723 1.00 53.44 339 HIS A O 1
ATOM 2548 N N . GLU A 1 340 ? 31.092 -42.445 26.636 1.00 48.72 340 GLU A N 1
ATOM 2549 C CA . GLU A 1 340 ? 32.196 -43.399 26.856 1.00 48.72 340 GLU A CA 1
ATOM 2550 C C . GLU A 1 340 ? 32.487 -44.188 25.545 1.00 48.72 340 GLU A C 1
ATOM 2552 O O . GLU A 1 340 ? 31.588 -44.370 24.731 1.00 48.72 340 GLU A O 1
ATOM 2557 N N . ILE A 1 341 ? 33.762 -44.439 25.211 1.00 47.28 341 ILE A N 1
ATOM 2558 C CA . ILE A 1 341 ? 34.509 -45.725 25.301 1.00 47.28 341 ILE A CA 1
ATOM 2559 C C . ILE A 1 341 ? 34.141 -46.773 24.230 1.00 47.28 341 ILE A C 1
ATOM 2561 O O . ILE A 1 341 ? 33.149 -47.487 24.347 1.00 47.28 341 ILE A O 1
ATOM 2565 N N . ALA A 1 342 ? 35.040 -46.922 23.250 1.00 54.56 342 ALA A N 1
ATOM 2566 C CA . ALA A 1 342 ? 35.865 -48.116 23.027 1.00 54.56 342 ALA A CA 1
ATOM 2567 C C . ALA A 1 342 ? 37.209 -47.660 22.436 1.00 54.56 342 ALA A C 1
ATOM 2569 O O . ALA A 1 342 ? 37.182 -46.699 21.632 1.00 54.56 342 ALA A O 1
#

Nearest PDB structures (foldseek):
  6nmy-assembly1_B  TM=5.264E-01  e=1.497E+00  Ho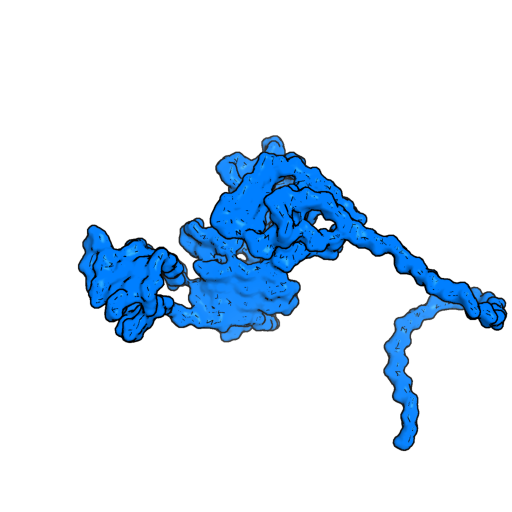mo sapiens
  4nkq-assembly1_A  TM=3.671E-01  e=1.337E+00  Homo sapiens

pLDDT: mean 85.25, std 17.67, range [34.06, 98.69]

Secondary structure (DSSP, 8-state):
-----TTS-HHHHHHHTT-EEETTEEE----S-S-EEEEEEEEEETTEEEEEEEEE-TT--EEEEEEEESS-EEE-S-PEEEE---SS-SBTT-GGGGTSS---TTEEEEE-TT-EEE-SS-EEESEEEE-TT-EEE-TT--EEESS-EEESSEEEEEEEE-GGGGSTT-EEES-EE-TTS-SEEE--EEEEE-STT---EEEEEEEEES---TTSS--TTS-SEEEEEEESS---EEEEEEEEGGG-TT-SS-EEEEEEETTEEEE-EEEEEEEETTEEEEEEEEE-S-SEEEEESS---------------S----------------------------

Sequence (342 aa):
MYIEGTAMPTWLIASALGMQVQGTQVSFHPQVSGAFTVNNLYISHNGEHAWIDYRRSAQGCETFEIHENSGLQLTSANFITRTWQGGTSGDWNTPANWGGTLPDCNTNVTIPSGAHITLSADAAVQNLNISPGAWLDLGFHSLSVEGTLTNQGTLTQSGVVDAACTNGNGCPLGEISTSDGMSTRYAGVYIHPTGADANMGVVELTIRGHQTCGNSGTLQNSVQRCFEISPANPQPAEITFYYHVNETNANAAPVVWHYLGGGAWEGEQTTARGANGVWHWVQASGIDAYSPFALADAQPTALRLTRLQGNSPAGFSWPIPVLAITGALVLIHLRHKHHEIA

Foldseek 3Di:
DDWDDDDDDPVVVCVQQVWDDDPLEIEGDGPDAAWDKDAQTWDDDPRWIWTWIWIAHNQRAIAIDTPDTRRHHYYYDDQAEWEQQDDPDLELPDCVRGVRHHAAQSYAYEYDACRRHEYPEEGEYAEYHYDDNYEYEDEAYAYEYRHAYHAQYKYKYKDWFFQVQQPDQAQFDPWHYHPVNPGTRTGFKHKAFPAPRRGLGIKMKMKRAQQAPVVQFGQLQFQRMKIFIDGPRQGWIKMKGKDFQVSRSPAPDWFKWFRPGPQDIDTFAWDDWDDDVRITITIGGRPRDTHMMIIHNDGRDGPDPPDPPPPPPPDDDDDDDDDDDDDDDDDDDDDDDDDDDD

Mean predicted aligned error: 10.69 Å

Radius of gyration: 27.45 Å; Cα contacts (8 Å, |Δi|>4): 825; chains: 1; bounding box: 58×67×92 Å

Solvent-accessible surface area (backbone atoms only — not comparable to full-atom values): 18813 Å² total; per-residue (Å²): 122,55,52,62,60,101,84,60,64,45,68,56,54,40,53,43,36,36,54,45,76,60,86,54,35,36,37,44,46,63,71,59,84,55,57,49,75,44,73,63,39,37,42,42,55,98,92,26,32,35,32,26,32,44,37,29,37,74,88,65,32,72,46,78,46,78,80,44,69,74,63,54,46,78,42,65,70,86,66,43,79,45,56,63,67,40,88,84,57,49,46,61,79,41,29,67,21,47,81,65,49,65,74,36,36,56,18,35,38,35,41,48,60,70,41,60,35,34,45,84,54,70,47,37,21,18,26,40,38,34,28,54,66,13,38,42,32,30,42,83,43,55,55,24,33,68,53,54,58,47,55,39,15,36,43,34,30,38,48,77,38,36,57,76,20,58,53,87,82,30,38,74,43,60,62,28,24,22,87,83,68,82,44,80,43,39,65,31,37,23,41,25,42,68,34,98,75,16,50,27,43,53,28,42,39,38,38,33,28,72,31,51,55,52,92,64,35,42,30,87,62,25,24,19,40,26,39,33,46,49,48,72,35,78,47,32,20,36,39,36,44,42,44,49,63,91,26,30,59,89,40,87,64,48,38,46,29,38,48,74,54,99,36,42,62,46,75,51,53,61,77,50,72,54,72,60,89,63,38,32,38,35,27,32,44,73,45,61,78,75,37,47,33,41,34,24,62,59,84,64,61,38,74,71,82,76,63,91,75,76,76,69,75,89,82,79,88,70,92,72,81,87,74,88,78,82,84,78,95,75,84,89,78,92,76,90,79,84,84,84,92,132